Protein 6Y4Q (pdb70)

Radius of gyration: 18.36 Å; Cα contacts (8 Å, |Δi|>4): 302; chains: 4; bounding box: 47×35×46 Å

B-factor: mean 30.76, std 13.79, range [10.94, 155.24]

InterPro domains:
  IPR001841 Zinc finger, RING-type [PS50089] (438-479)
  IPR001876 Zinc finger, RanBP2-type [PF00641] (300-327)
  IPR001876 Zinc finger, RanBP2-type [PS01358] (303-322)
  IPR001876 Zinc finger, RanBP2-type [PS50199] (299-328)
  IPR003121 SWIB/MDM2 domain [PF02201] (34-95)
  IPR003121 SWIB/MDM2 domain [PS51925] (26-109)
  IPR013083 Zinc finger, RING/FYVE/PHD-type [G3DSA:3.30.40.10] (427-491)
  IPR016495 p53 negative regulator Mdm2/Mdm4 [PIRSF006748] (1-491)
  IPR028340 E3 ubiquitin-protein ligase Mdm2 [PIRSF500700] (4-491)
  IPR036443 Zinc finger, RanBP2-type superfamily [SSF90209] (290-334)
  IPR036885 SWIB/MDM2 domain superfamily [G3DSA:1.10.245.10] (1-114)
  IPR036885 SWIB/MDM2 domain superfamily [SSF47592] (18-120)
  IPR036885 SWIB/MDM2 domain superfamily [SSF47592] (189-283)
  IPR044080 MDM2, modified RING finger, HC subclass [cd16783] (435-491)

Solvent-accessible surface area: 10531 Å² total; per-residue (Å²): 89,103,6,80,78,90,25,16,107,48,130,6,149,5,55,103,67,0,30,114,6,0,102,76,32,42,1,160,94,98,45,1,31,0,82,62,0,0,111,48,0,1,56,9,0,58,85,99,161,22,42,29,90,96,103,47,22,44,0,115,1,83,157,20,80,0,10,104,12,15,66,46,92,49,12,22,1,106,65,7,34,127,0,0,11,18,0,4,54,5,6,68,117,108,5,32,80,47,0,4,126,39,124,2,119,10,85,106,90,3,34,112,0,0,94,76,31,40,0,142,95,84,45,0,39,0,92,58,0,0,111,48,0,1,63,4,0,67,83,96,180,27,47,30,88,91,107,38,33,40,0,113,0,67,164,18,71,0,12,107,12,2,66,37,94,46,8,21,1,109,82,10,52,100,0,0,9,4,1,4,77,18,8,126,128,74,3,31,93,27,14,58,100,0,19,83,118,76,2,29,88,32,12,58,91,1,27,86

CATH classification: 1.10.245.10

Nearest PDB structures (foldseek):
  6h22-assembly2_B  TM=9.830E-01  e=1.304E-17  Homo sapiens
  5j7f-assembly2_B  TM=9.912E-01  e=2.941E-17  Homo sapiens
  7bir-assembly1_A  TM=9.879E-01  e=2.096E-17  Homo sapiens
  4oq3-assembly1_A  TM=9.938E-01  e=3.604E-17  Homo sapiens
  4oq3-assembly4_D  TM=9.935E-01  e=8.699E-17  Homo sapiens

Secondary structure (DSSP, 8-state):
----HHHHT-EE-B-HHHHHHHHTTT---S-EEHHHHHHHHHHHHHHTT-B-SSSTTEEE-TTSHHHHHHT-SEEETT-HHHHHHHHHTTB-/--S-HHHHH-EE-B-HHHHHHHHHTT---S-EEHHHHHHHHHHHHHHHT-B-SSSTTEEE-TTSHHHHHH--SEEETT-HHHHHHHHHTTB-/--HHHHHHHHH-/--HHHHHHHHH-

Structure (mmCIF, N/CA/C/O backbone):
data_6Y4Q
#
_entry.id   6Y4Q
#
_cell.length_a   34.240
_cell.length_b   34.840
_cell.length_c   48.410
_cell.angle_alpha   93.380
_cell.angle_beta   107.380
_cell.angle_gamma   117.450
#
_symmetry.space_group_name_H-M   'P 1'
#
loop_
_entity.id
_entity.type
_entity.pdbx_description
1 polymer 'E3 ubiquitin-protein ligase Mdm2'
2 polymer ACE-LEU-THR-PHE-GLY-GLU-TYR-TRP-ALA-GLN-LEU-ALA-SER
3 non-polymer ~{N}-[(1-ethyl-1,2,3-triazol-4-yl)methyl]-~{N},5-dimethyl-4-[2-[2-methyl-5-[methyl-[(1-propyl-1,2,3-triazol-4-yl)methyl]carbamoyl]thiophen-3-yl]cyclopenten-1-yl]thiophene-2-carboxamide
4 water water
#
loop_
_atom_site.group_PDB
_atom_site.id
_atom_site.type_symbol
_atom_site.label_atom_id
_atom_site.label_alt_id
_atom_site.label_comp_id
_atom_site.label_asym_id
_atom_site.label_entity_id
_atom_site.label_seq_id
_atom_site.pdbx_PDB_ins_code
_atom_site.Cartn_x
_atom_site.Cartn_y
_atom_site.Cartn_z
_atom_site.occupancy
_atom_site.B_iso_or_equiv
_atom_site.auth_seq_id
_atom_site.auth_comp_id
_atom_site.auth_asym_id
_atom_site.auth_atom_id
_atom_site.pdbx_PDB_model_num
ATOM 1 N N . SER A 1 1 ? -16.870 -15.047 -18.106 1.00 36.13 17 SER A N 1
ATOM 2 C CA . SER A 1 1 ? -16.234 -16.247 -18.648 1.00 35.41 17 SER A CA 1
ATOM 3 C C . SER A 1 1 ? -16.211 -17.389 -17.636 1.00 42.76 17 SER A C 1
ATOM 4 O O . SER A 1 1 ? -16.296 -17.132 -16.431 1.00 44.95 17 SER A O 1
ATOM 7 N N . GLN A 1 2 ? -16.117 -18.643 -18.117 1.00 38.62 18 GLN A N 1
ATOM 8 C CA . GLN A 1 2 ? -16.091 -19.864 -17.303 1.00 38.00 18 GLN A CA 1
ATOM 9 C C . GLN A 1 2 ? -15.076 -20.881 -17.837 1.00 38.74 18 GLN A C 1
ATOM 10 O O . GLN A 1 2 ? -14.706 -20.871 -19.012 1.00 39.60 18 GLN A O 1
ATOM 16 N N . ILE A 1 3 ? -14.590 -21.718 -16.930 1.00 30.83 19 ILE A N 1
ATOM 17 C CA . ILE A 1 3 ? -13.542 -22.689 -17.149 1.00 28.78 19 ILE A CA 1
ATOM 18 C C . ILE A 1 3 ? -14.116 -24.085 -17.154 1.00 32.98 19 ILE A C 1
ATOM 19 O O . ILE A 1 3 ? -14.841 -24.416 -16.219 1.00 33.53 19 ILE A O 1
ATOM 24 N N . PRO A 1 4 ? -13.783 -24.946 -18.141 1.00 30.11 20 PRO A N 1
ATOM 25 C CA . PRO A 1 4 ? -14.264 -26.337 -18.065 1.00 31.26 20 PRO A CA 1
ATOM 26 C C . PRO A 1 4 ? -13.675 -27.036 -16.847 1.00 36.61 20 PRO A C 1
ATOM 27 O O . PRO A 1 4 ? -12.604 -26.650 -16.375 1.00 36.25 20 PRO A O 1
ATOM 31 N N . ALA A 1 5 ? -14.374 -28.035 -16.325 1.00 35.93 21 ALA A N 1
ATOM 32 C CA . ALA A 1 5 ? -13.938 -28.746 -15.117 1.00 37.12 21 ALA A CA 1
ATOM 33 C C . ALA A 1 5 ? -12.496 -29.300 -15.169 1.00 41.74 21 ALA A C 1
ATOM 34 O O . ALA A 1 5 ? -11.750 -29.125 -14.208 1.00 42.73 21 ALA A O 1
ATOM 36 N N . SER A 1 6 ? -12.102 -29.907 -16.296 1.00 36.96 22 SER A N 1
ATOM 37 C CA . SER A 1 6 ? -10.800 -30.559 -16.514 1.00 36.12 22 SER A CA 1
ATOM 38 C C . SER A 1 6 ? -9.601 -29.646 -16.354 1.00 35.44 22 SER A C 1
ATOM 39 O O . SER A 1 6 ? -8.547 -30.088 -15.900 1.00 36.00 22 SER A O 1
ATOM 42 N N . GLU A 1 7 ? -9.773 -28.362 -16.690 1.00 28.76 23 GLU A N 1
ATOM 43 C CA . GLU A 1 7 ? -8.708 -27.365 -16.577 1.00 26.93 23 GLU A CA 1
ATOM 44 C C . GLU A 1 7 ? -8.387 -27.005 -15.110 1.00 28.52 23 GLU A C 1
ATOM 45 O O . GLU A 1 7 ? -7.285 -26.551 -14.803 1.00 26.12 23 GLU A O 1
ATOM 51 N N . GLN A 1 8 ? -9.342 -27.209 -14.206 1.00 26.44 24 GLN A N 1
ATOM 52 C CA . GLN A 1 8 ? -9.177 -26.900 -12.788 1.00 26.46 24 GLN A CA 1
ATOM 53 C C . GLN A 1 8 ? -8.173 -27.859 -12.160 1.00 29.28 24 GLN A C 1
ATOM 54 O O . GLN A 1 8 ? -7.500 -27.511 -11.186 1.00 27.77 24 GLN A O 1
ATOM 60 N N . GLU A 1 9 ? -8.081 -29.083 -12.733 1.00 26.98 25 GLU A N 1
ATOM 61 C CA . GLU A 1 9 ? -7.205 -30.167 -12.271 1.00 26.72 25 GLU A CA 1
ATOM 62 C C . GLU A 1 9 ? -5.781 -30.085 -12.847 1.00 29.21 25 GLU A C 1
ATOM 63 O O . GLU A 1 9 ? -4.937 -30.903 -12.480 1.00 29.02 25 GLU A O 1
ATOM 69 N N . THR A 1 10 ? -5.518 -29.146 -13.762 1.00 24.09 26 THR A N 1
ATOM 70 C CA . THR A 1 10 ? -4.192 -28.988 -14.373 1.00 24.20 26 THR A CA 1
ATOM 71 C C . THR A 1 10 ? -3.111 -28.727 -13.311 1.00 25.71 26 THR A C 1
ATOM 72 O O . THR A 1 10 ? -3.263 -27.824 -12.491 1.00 23.19 26 THR A O 1
ATOM 76 N N . LEU A 1 11 ? -2.026 -29.518 -13.348 1.00 23.57 27 LEU A N 1
ATOM 77 C CA . LEU A 1 11 ? -0.857 -29.391 -12.477 1.00 23.85 27 LEU A CA 1
ATOM 78 C C . LEU A 1 11 ? 0.071 -28.310 -12.984 1.00 26.91 27 LEU A C 1
ATOM 79 O O . LEU A 1 11 ? 0.467 -28.315 -14.153 1.00 26.05 27 LEU A O 1
ATOM 84 N N . VAL A 1 12 ? 0.367 -27.331 -12.121 1.00 20.09 28 VAL A N 1
ATOM 85 C CA . VAL A 1 12 ? 1.178 -26.178 -12.457 1.00 19.53 28 VAL A CA 1
ATOM 86 C C . VAL A 1 12 ? 2.276 -25.978 -11.433 1.00 23.16 28 VAL A C 1
ATOM 87 O O . VAL A 1 12 ? 2.163 -26.425 -10.288 1.00 24.67 28 VAL A O 1
ATOM 91 N N A ARG A 1 13 ? 3.309 -25.259 -11.832 0.44 19.35 29 ARG A N 1
ATOM 92 N N B ARG A 1 13 ? 3.317 -25.267 -11.836 0.56 19.73 29 ARG A N 1
ATOM 93 C CA A ARG A 1 13 ? 4.463 -24.958 -10.994 0.44 18.85 29 ARG A CA 1
ATOM 94 C CA B ARG A 1 13 ? 4.477 -24.941 -11.011 0.56 19.34 29 ARG A CA 1
ATOM 95 C C A ARG A 1 13 ? 4.590 -23.448 -10.944 0.44 22.32 29 ARG A C 1
ATOM 96 C C B ARG A 1 13 ? 4.575 -23.437 -10.952 0.56 22.25 29 ARG A C 1
ATOM 97 O O A ARG A 1 13 ? 5.130 -22.841 -11.869 0.44 22.38 29 ARG A O 1
ATOM 98 O O B ARG A 1 13 ? 5.122 -22.818 -11.864 0.56 22.34 29 ARG A O 1
ATOM 113 N N . PRO A 1 14 ? 4.056 -22.814 -9.886 1.00 19.94 30 PRO A N 1
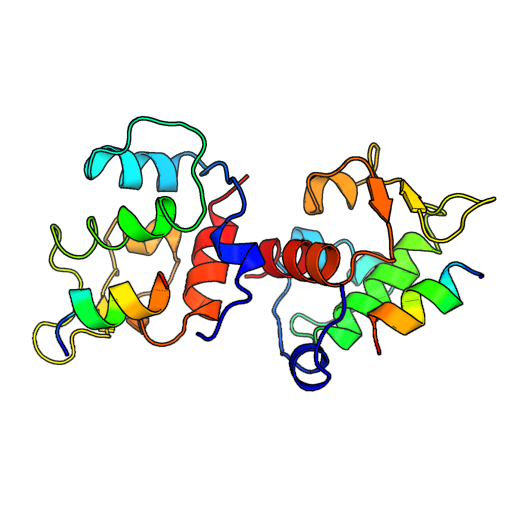ATOM 114 C CA . PRO A 1 14 ? 4.143 -21.341 -9.781 1.00 19.22 30 PRO A CA 1
ATOM 115 C C . PRO A 1 14 ? 5.572 -20.826 -9.770 1.00 23.44 30 PRO A C 1
ATOM 116 O O . PRO A 1 14 ? 6.461 -21.474 -9.211 1.00 24.69 30 PRO A O 1
ATOM 120 N N . LYS A 1 15 ? 5.805 -19.668 -10.396 1.00 18.42 31 LYS A N 1
ATOM 121 C CA . LYS A 1 15 ? 7.131 -19.096 -10.359 1.00 18.58 31 LYS A CA 1
ATOM 122 C C . LYS A 1 15 ? 7.464 -18.692 -8.889 1.00 25.76 31 LYS A C 1
ATOM 123 O O . LYS A 1 15 ? 6.518 -18.567 -8.094 1.00 23.01 31 LYS A O 1
ATOM 129 N N . PRO A 1 16 ? 8.763 -18.453 -8.536 1.00 24.33 32 PRO A N 1
ATOM 130 C CA . PRO A 1 16 ? 9.106 -18.077 -7.141 1.00 24.64 32 PRO A CA 1
ATOM 131 C C . PRO A 1 16 ? 8.257 -16.977 -6.515 1.00 25.58 32 PRO A C 1
ATOM 132 O O . PRO A 1 16 ? 7.814 -17.135 -5.373 1.00 26.16 32 PRO A O 1
ATOM 136 N N . LEU A 1 17 ? 7.982 -15.891 -7.266 1.00 19.94 33 LEU A N 1
ATOM 137 C CA . LEU A 1 17 ? 7.194 -14.791 -6.750 1.00 22.45 33 LEU A CA 1
ATOM 138 C C . LEU A 1 17 ? 5.749 -15.172 -6.419 1.00 23.31 33 LEU A C 1
ATOM 139 O O . LEU A 1 17 ? 5.227 -14.710 -5.409 1.00 24.51 33 LEU A O 1
ATOM 144 N N . LEU A 1 18 ? 5.117 -16.046 -7.230 1.00 18.84 34 LEU A N 1
ATOM 145 C CA . LEU A 1 18 ? 3.757 -16.470 -6.956 1.00 19.00 34 LEU A CA 1
ATOM 146 C C . LEU A 1 18 ? 3.796 -17.460 -5.820 1.00 22.06 34 LEU A C 1
ATOM 147 O O . LEU A 1 18 ? 2.943 -17.393 -4.943 1.00 19.02 34 LEU A O 1
ATOM 152 N N . LEU A 1 19 ? 4.823 -18.290 -5.784 1.00 20.04 35 LEU A N 1
ATOM 153 C CA . LEU A 1 19 ? 5.052 -19.270 -4.714 1.00 21.98 35 LEU A CA 1
ATOM 154 C C . LEU A 1 19 ? 5.202 -18.539 -3.351 1.00 22.60 35 LEU A C 1
ATOM 155 O O . LEU A 1 19 ? 4.621 -18.990 -2.353 1.00 23.28 35 LEU A O 1
ATOM 160 N N . LYS A 1 20 ? 5.876 -17.375 -3.354 1.00 18.79 36 LYS A N 1
ATOM 161 C CA . LYS A 1 20 ? 6.053 -16.559 -2.145 1.00 20.25 36 LYS A CA 1
ATOM 162 C C . LYS A 1 20 ? 4.675 -16.144 -1.592 1.00 22.99 36 LYS A C 1
ATOM 163 O O . LYS A 1 20 ? 4.450 -16.284 -0.372 1.00 21.75 36 LYS A O 1
ATOM 169 N N A LEU A 1 21 ? 3.775 -15.649 -2.481 0.00 19.22 37 LEU A N 1
ATOM 170 N N B LEU A 1 21 ? 3.791 -15.633 -2.475 0.52 17.94 37 LEU A N 1
ATOM 171 N N C LEU A 1 21 ? 3.768 -15.640 -2.466 0.48 20.51 37 LEU A N 1
ATOM 172 C CA A LEU A 1 21 ? 2.404 -15.210 -2.189 0.00 18.86 37 LEU A CA 1
ATOM 173 C CA B LEU A 1 21 ? 2.442 -15.223 -2.135 0.52 17.15 37 LEU A CA 1
ATOM 174 C CA C LEU A 1 21 ? 2.426 -15.228 -2.065 0.48 20.94 37 LEU A CA 1
ATOM 175 C C A LEU A 1 21 ? 1.584 -16.364 -1.606 0.00 22.31 37 LEU A C 1
ATOM 176 C C B LEU A 1 21 ? 1.720 -16.416 -1.516 0.52 19.40 37 LEU A C 1
ATOM 177 C C C LEU A 1 21 ? 1.612 -16.394 -1.543 0.48 22.66 37 LEU A C 1
ATOM 178 O O A LEU A 1 21 ? 0.860 -16.159 -0.630 0.00 21.83 37 LEU A O 1
ATOM 179 O O B LEU A 1 21 ? 1.244 -16.307 -0.392 0.52 19.73 37 LEU A O 1
ATOM 180 O O C LEU A 1 21 ? 0.934 -16.238 -0.522 0.48 24.03 37 LEU A O 1
ATOM 193 N N . LEU A 1 22 ? 1.694 -17.566 -2.213 1.00 18.61 38 LEU A N 1
ATOM 194 C CA . LEU A 1 22 ? 0.994 -18.766 -1.758 1.00 18.71 38 LEU A CA 1
ATOM 195 C C . LEU A 1 22 ? 1.518 -19.231 -0.398 1.00 21.12 38 LEU A C 1
ATOM 196 O O . LEU A 1 22 ? 0.703 -19.603 0.457 1.00 16.53 38 LEU A O 1
ATOM 201 N N . LYS A 1 23 ? 2.848 -19.118 -0.189 1.00 16.14 39 LYS A N 1
ATOM 202 C CA . LYS A 1 23 ? 3.518 -19.577 1.034 1.00 17.31 39 LYS A CA 1
ATOM 203 C C . LYS A 1 23 ? 3.079 -18.749 2.224 1.00 24.44 39 LYS A C 1
ATOM 204 O O . LYS A 1 23 ? 2.898 -19.295 3.321 1.00 24.65 39 LYS A O 1
ATOM 210 N N . SER A 1 24 ? 2.834 -17.454 1.983 1.00 22.02 40 SER A N 1
ATOM 211 C CA . SER A 1 24 ? 2.375 -16.514 2.994 1.00 22.65 40 SER A CA 1
ATOM 212 C C . SER A 1 24 ? 1.005 -16.925 3.597 1.00 25.23 40 SER A C 1
ATOM 213 O O . SER A 1 24 ? 0.691 -16.549 4.713 1.00 25.90 40 SER A O 1
ATOM 216 N N . VAL A 1 25 ? 0.214 -17.702 2.868 1.00 20.45 41 VAL A N 1
ATOM 217 C CA . VAL A 1 25 ? -1.070 -18.179 3.330 1.00 18.69 41 VAL A CA 1
ATOM 218 C C . VAL A 1 25 ? -1.068 -19.678 3.501 1.00 22.57 41 VAL A C 1
ATOM 219 O O . VAL A 1 25 ? -2.108 -20.322 3.440 1.00 20.24 41 VAL A O 1
ATOM 223 N N . GLY A 1 26 ? 0.107 -20.232 3.764 1.00 23.78 42 GLY A N 1
ATOM 224 C CA . GLY A 1 26 ? 0.203 -21.620 4.178 1.00 23.87 42 GLY A CA 1
ATOM 225 C C . GLY A 1 26 ? 0.699 -22.674 3.229 1.00 29.60 42 GLY A C 1
ATOM 226 O O . GLY A 1 26 ? 1.118 -23.739 3.697 1.00 28.75 42 GLY A O 1
ATOM 227 N N . ALA A 1 27 ? 0.664 -22.398 1.908 1.00 25.66 43 ALA A N 1
ATOM 228 C CA . ALA A 1 27 ? 1.108 -23.386 0.918 1.00 26.37 43 ALA A CA 1
ATOM 229 C C . ALA A 1 27 ? 2.606 -23.732 1.132 1.00 29.72 43 ALA A C 1
ATOM 230 O O . ALA A 1 27 ? 3.408 -22.838 1.367 1.00 32.09 43 ALA A O 1
ATOM 232 N N . GLN A 1 28 ? 2.959 -25.021 1.174 1.00 23.74 44 GLN A N 1
ATOM 233 C CA . GLN A 1 28 ? 4.364 -25.379 1.441 1.00 25.67 44 GLN A CA 1
ATOM 234 C C . GLN A 1 28 ? 5.050 -26.140 0.282 1.00 33.03 44 GLN A C 1
ATOM 235 O O . GLN A 1 28 ? 6.239 -26.432 0.364 1.00 36.17 44 GLN A O 1
ATOM 241 N N . LYS A 1 29 ? 4.314 -26.459 -0.788 1.00 27.48 45 LYS A N 1
ATOM 242 C CA . LYS A 1 29 ? 4.915 -27.238 -1.873 1.00 26.62 45 LYS A CA 1
ATOM 243 C C . LYS A 1 29 ? 5.262 -26.386 -3.109 1.00 30.91 45 LYS A C 1
ATOM 244 O O . LYS A 1 29 ? 5.172 -25.154 -3.057 1.00 31.00 45 LYS A O 1
ATOM 250 N N . ASP A 1 30 ? 5.727 -27.039 -4.187 1.00 31.28 46 ASP A N 1
ATOM 251 C CA . ASP A 1 30 ? 6.155 -26.358 -5.418 1.00 31.41 46 ASP A CA 1
ATOM 252 C C . ASP A 1 30 ? 5.241 -26.639 -6.600 1.00 31.10 46 ASP A C 1
ATOM 253 O O . ASP A 1 30 ? 5.276 -25.889 -7.560 1.00 30.66 46 ASP A O 1
ATOM 258 N N . THR A 1 31 ? 4.435 -27.695 -6.538 1.00 25.09 47 THR A N 1
ATOM 259 C CA . THR A 1 31 ? 3.532 -28.073 -7.623 1.00 25.34 47 THR A CA 1
ATOM 260 C C . THR A 1 31 ? 2.118 -28.200 -7.085 1.00 24.89 47 THR A C 1
ATOM 261 O O . THR A 1 31 ? 1.917 -28.751 -5.999 1.00 24.48 47 THR A O 1
ATOM 265 N N . TYR A 1 32 ? 1.145 -27.635 -7.827 1.00 19.56 48 TYR A N 1
ATOM 266 C CA . TYR A 1 32 ? -0.231 -27.526 -7.384 1.00 19.01 48 TYR A CA 1
ATOM 267 C C . TYR A 1 32 ? -1.182 -27.765 -8.520 1.00 25.27 48 TYR A C 1
ATOM 268 O O . TYR A 1 32 ? -0.827 -27.519 -9.671 1.00 26.71 48 TYR A O 1
ATOM 277 N N . THR A 1 33 ? -2.436 -28.072 -8.204 1.00 18.31 49 THR A N 1
ATOM 278 C CA . THR A 1 33 ? -3.470 -28.089 -9.211 1.00 17.67 49 THR A CA 1
ATOM 279 C C . THR A 1 33 ? -3.893 -26.645 -9.312 1.00 19.78 49 THR A C 1
ATOM 280 O O . THR A 1 33 ? -3.667 -25.872 -8.359 1.00 18.17 49 THR A O 1
ATOM 284 N N . MET A 1 34 ? -4.504 -26.262 -10.422 1.00 20.54 50 MET A N 1
ATOM 285 C CA . MET A 1 34 ? -4.958 -24.880 -10.567 1.00 18.25 50 MET A CA 1
ATOM 286 C C . MET A 1 34 ? -5.982 -24.548 -9.451 1.00 20.05 50 MET A C 1
ATOM 287 O O . MET A 1 34 ? -5.913 -23.476 -8.844 1.00 18.37 50 MET A O 1
ATOM 292 N N . LYS A 1 35 ? -6.820 -25.530 -9.098 1.00 20.23 51 LYS A N 1
ATOM 293 C CA . LYS A 1 35 ? -7.780 -25.483 -7.983 1.00 21.24 51 LYS A CA 1
ATOM 294 C C . LYS A 1 35 ? -7.063 -25.059 -6.695 1.00 20.90 51 LYS A C 1
ATOM 295 O O . LYS A 1 35 ? -7.549 -24.171 -6.016 1.00 21.59 51 LYS A O 1
ATOM 301 N N . GLU A 1 36 ? -5.938 -25.692 -6.364 1.00 16.84 52 GLU A N 1
ATOM 302 C CA . GLU A 1 36 ? -5.130 -25.391 -5.172 1.00 15.43 52 GLU A CA 1
ATOM 303 C C . GLU A 1 36 ? -4.530 -24.024 -5.225 1.00 17.50 52 GLU A C 1
ATOM 304 O O . GLU A 1 36 ? -4.615 -23.279 -4.243 1.00 16.59 52 GLU A O 1
ATOM 310 N N . VAL A 1 37 ? -4.009 -23.629 -6.375 1.00 14.16 53 VAL A N 1
ATOM 311 C CA . VAL A 1 37 ? -3.477 -22.270 -6.492 1.00 14.60 53 VAL A CA 1
ATOM 312 C C . VAL A 1 37 ? -4.583 -21.248 -6.174 1.00 14.71 53 VAL A C 1
ATOM 313 O O . VAL A 1 37 ? -4.343 -20.283 -5.445 1.00 15.47 53 VAL A O 1
ATOM 317 N N . LEU A 1 38 ? -5.769 -21.460 -6.780 1.00 12.41 54 LEU A N 1
ATOM 318 C CA . LEU A 1 38 ? -6.927 -20.594 -6.606 1.00 13.76 54 LEU A CA 1
ATOM 319 C C . LEU A 1 38 ? -7.344 -20.569 -5.168 1.00 15.05 54 LEU A C 1
ATOM 320 O O . LEU A 1 38 ? -7.591 -19.468 -4.653 1.00 14.50 54 LEU A O 1
ATOM 325 N N . PHE A 1 39 ? -7.286 -21.733 -4.457 1.00 13.37 55 PHE A N 1
ATOM 326 C CA . PHE A 1 39 ? -7.631 -21.705 -3.021 1.00 14.34 55 PHE A CA 1
ATOM 327 C C . PHE A 1 39 ? -6.718 -20.732 -2.243 1.00 13.92 55 PHE A C 1
ATOM 328 O O . PHE A 1 39 ? -7.201 -19.826 -1.554 1.00 14.62 55 PHE A O 1
ATOM 336 N N . TYR A 1 40 ? -5.381 -20.820 -2.385 1.00 11.33 56 TYR A N 1
ATOM 337 C CA . TYR A 1 40 ? -4.456 -19.991 -1.665 1.00 12.71 56 TYR A CA 1
ATOM 338 C C . TYR A 1 40 ? -4.543 -18.565 -2.067 1.00 14.64 56 TYR A C 1
ATOM 339 O O . TYR A 1 40 ? -4.505 -17.723 -1.197 1.00 16.47 56 TYR A O 1
ATOM 348 N N . LEU A 1 41 ? -4.759 -18.313 -3.362 1.00 10.94 57 LEU A N 1
ATOM 349 C CA . LEU A 1 41 ? -4.949 -16.944 -3.856 1.00 10.98 57 LEU A CA 1
ATOM 350 C C . LEU A 1 41 ? -6.184 -16.350 -3.166 1.00 16.09 57 LEU A C 1
ATOM 351 O O . LEU A 1 41 ? -6.111 -15.232 -2.761 1.00 16.18 57 LEU A O 1
ATOM 356 N N . GLY A 1 42 ? -7.294 -17.096 -3.072 1.00 13.34 58 GLY A N 1
ATOM 357 C CA . GLY A 1 42 ? -8.499 -16.636 -2.371 1.00 14.32 58 GLY A CA 1
ATOM 358 C C . GLY A 1 42 ? -8.178 -16.253 -0.944 1.00 16.42 58 GLY A C 1
ATOM 359 O O . GLY A 1 42 ? -8.589 -15.191 -0.461 1.00 16.98 58 GLY A O 1
ATOM 360 N N . GLN A 1 43 ? -7.424 -17.142 -0.240 1.00 14.35 59 GLN A N 1
ATOM 361 C CA . GLN A 1 43 ? -7.042 -16.907 1.152 1.00 13.88 59 GLN A CA 1
ATOM 362 C C . GLN A 1 43 ? -6.195 -15.656 1.294 1.00 19.25 59 GLN A C 1
ATOM 363 O O . GLN A 1 43 ? -6.375 -14.860 2.232 1.00 16.16 59 GLN A O 1
ATOM 369 N N . TYR A 1 44 ? -5.281 -15.481 0.340 1.00 16.37 60 TYR A N 1
ATOM 370 C CA . TYR A 1 44 ? -4.434 -14.326 0.344 1.00 15.08 60 TYR A CA 1
ATOM 371 C C . TYR A 1 44 ? -5.284 -13.013 0.158 1.00 18.81 60 TYR A C 1
ATOM 372 O O . TYR A 1 44 ? -5.105 -12.028 0.870 1.00 18.36 60 TYR A O 1
ATOM 381 N N . ILE A 1 45 ? -6.204 -13.022 -0.787 1.00 16.03 61 ILE A N 1
ATOM 382 C CA . ILE A 1 45 ? -7.048 -11.841 -1.015 1.00 16.35 61 ILE A CA 1
ATOM 383 C C . ILE A 1 45 ? -7.895 -11.524 0.219 1.00 20.28 61 ILE A C 1
ATOM 384 O O . ILE A 1 45 ? -7.990 -10.354 0.618 1.00 20.57 61 ILE A O 1
ATOM 389 N N . MET A 1 46 ? -8.401 -12.571 0.879 1.00 19.21 62 MET A N 1
ATOM 390 C CA . MET A 1 46 ? -9.197 -12.421 2.107 1.00 21.49 62 MET A CA 1
ATOM 391 C C . MET A 1 46 ? -8.403 -11.896 3.263 1.00 24.57 62 MET A C 1
ATOM 392 O O . MET A 1 46 ? -8.872 -10.962 3.887 1.00 24.05 62 MET A O 1
ATOM 397 N N A THR A 1 47 ? -7.203 -12.443 3.552 0.30 21.40 63 THR A N 1
ATOM 398 N N B THR A 1 47 ? -7.218 -12.469 3.541 0.70 21.18 63 THR A N 1
ATOM 399 C CA A THR A 1 47 ? -6.373 -11.968 4.672 0.30 21.85 63 THR A CA 1
ATOM 400 C CA B THR A 1 47 ? -6.326 -12.055 4.622 0.70 22.16 63 THR A CA 1
ATOM 401 C C A THR A 1 47 ? -5.856 -10.555 4.487 0.30 26.20 63 THR A C 1
ATOM 402 C C B THR A 1 47 ? -5.860 -10.609 4.474 0.70 26.42 63 THR A C 1
ATOM 403 O O A THR A 1 47 ? -5.831 -9.799 5.460 0.30 27.04 63 THR A O 1
ATOM 404 O O B THR A 1 47 ? -5.920 -9.872 5.460 0.70 28.51 63 THR A O 1
ATOM 411 N N . LYS A 1 48 ? -5.453 -10.192 3.2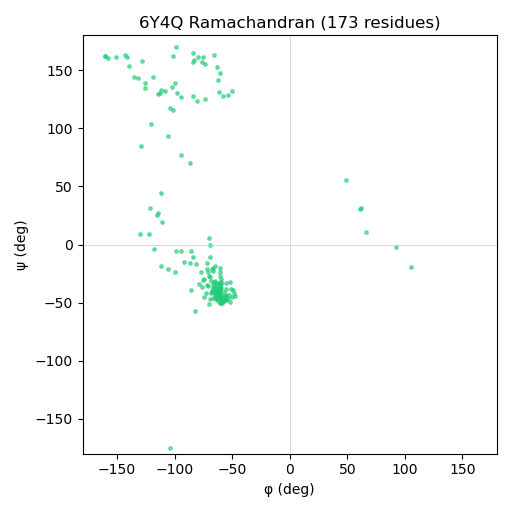53 1.00 22.58 64 LYS A N 1
ATOM 412 C CA . LYS A 1 48 ? -4.977 -8.841 2.954 1.00 23.51 64 LYS A CA 1
ATOM 413 C C . LYS A 1 48 ? -6.117 -7.826 2.788 1.00 28.55 64 LYS A C 1
ATOM 414 O O . LYS A 1 48 ? -5.835 -6.624 2.625 1.00 29.05 64 LYS A O 1
ATOM 420 N N A ARG A 1 49 ? -7.394 -8.289 2.809 0.57 23.71 65 ARG A N 1
ATOM 421 N N B ARG A 1 49 ? -7.382 -8.327 2.774 0.43 23.51 65 ARG A N 1
ATOM 422 C CA A ARG A 1 49 ? -8.596 -7.457 2.638 0.57 24.73 65 ARG A CA 1
ATOM 423 C CA B ARG A 1 49 ? -8.625 -7.571 2.613 0.43 23.94 65 ARG A CA 1
ATOM 424 C C A ARG A 1 49 ? -8.494 -6.673 1.323 0.57 27.46 65 ARG A C 1
ATOM 425 C C B ARG A 1 49 ? -8.563 -6.726 1.337 0.43 27.02 65 ARG A C 1
ATOM 426 O O A ARG A 1 49 ? -8.640 -5.444 1.312 0.57 27.32 65 ARG A O 1
ATOM 427 O O B ARG A 1 49 ? -8.813 -5.515 1.361 0.43 27.09 65 ARG A O 1
ATOM 442 N N . LEU A 1 50 ? -8.178 -7.375 0.223 1.00 20.82 66 LEU A N 1
ATOM 443 C CA . LEU A 1 50 ? -8.012 -6.705 -1.062 1.00 19.22 66 LEU A CA 1
ATOM 444 C C . LEU A 1 50 ? -9.318 -6.534 -1.821 1.00 21.77 66 LEU A C 1
ATOM 445 O O . LEU A 1 50 ? -9.364 -5.764 -2.756 1.00 25.20 66 LEU A O 1
ATOM 450 N N . TYR A 1 51 ? -10.368 -7.219 -1.446 1.00 21.68 67 TYR A N 1
ATOM 451 C CA . TYR A 1 51 ? -11.623 -7.081 -2.180 1.00 21.27 67 TYR A CA 1
ATOM 452 C C . TYR A 1 51 ? -12.408 -5.856 -1.673 1.00 27.70 67 TYR A C 1
ATOM 453 O O . TYR A 1 51 ? -12.207 -5.433 -0.523 1.00 28.68 67 TYR A O 1
ATOM 462 N N . ASP A 1 52 ? -13.305 -5.328 -2.527 1.00 25.99 68 ASP A N 1
ATOM 463 C CA A ASP A 1 52 ? -14.149 -4.169 -2.225 0.99 24.68 68 ASP A CA 1
ATOM 464 C CA B ASP A 1 52 ? -14.164 -4.176 -2.224 0.01 26.32 68 ASP A CA 1
ATOM 465 C C . ASP A 1 52 ? -15.193 -4.583 -1.167 1.00 31.46 68 ASP A C 1
ATOM 466 O O . ASP A 1 52 ? -15.799 -5.641 -1.288 1.00 31.63 68 ASP A O 1
ATOM 475 N N . ALA A 1 53 ? -15.406 -3.748 -0.104 1.00 29.35 69 ALA A N 1
ATOM 476 C CA . ALA A 1 53 ? -16.387 -4.159 0.921 1.00 30.00 69 ALA A CA 1
ATOM 477 C C . ALA A 1 53 ? -17.838 -4.178 0.444 1.00 32.42 69 ALA A C 1
ATOM 478 O O . ALA A 1 53 ? -18.604 -5.016 0.920 1.00 32.14 69 ALA A O 1
ATOM 480 N N . ALA A 1 54 ? -18.203 -3.297 -0.505 1.00 32.65 70 ALA A N 1
ATOM 481 C CA . ALA A 1 54 ? -19.567 -3.192 -1.050 1.00 34.61 70 ALA A CA 1
ATOM 482 C C . ALA A 1 54 ? -19.855 -4.225 -2.166 1.00 39.35 70 ALA A C 1
ATOM 483 O O . ALA A 1 54 ? -20.813 -4.995 -2.044 1.00 40.63 70 ALA A O 1
ATOM 485 N N . GLN A 1 55 ? -19.047 -4.240 -3.249 1.00 34.27 71 GLN A N 1
ATOM 486 C CA . GLN A 1 55 ? -19.207 -5.237 -4.328 1.00 32.55 71 GLN A CA 1
ATOM 487 C C . GLN A 1 55 ? -18.062 -6.216 -4.143 1.00 28.07 71 GLN A C 1
ATOM 488 O O . GLN A 1 55 ? -16.950 -5.955 -4.569 1.00 26.86 71 GLN A O 1
ATOM 494 N N . GLN A 1 56 ? -18.316 -7.292 -3.423 1.00 22.13 72 GLN A N 1
ATOM 495 C CA . GLN A 1 56 ? -17.254 -8.185 -3.004 1.00 19.06 72 GLN A CA 1
ATOM 496 C C . GLN A 1 56 ? -16.622 -9.004 -4.145 1.00 24.11 72 GLN A C 1
ATOM 497 O O . GLN A 1 56 ? -15.742 -9.823 -3.859 1.00 21.95 72 GLN A O 1
ATOM 503 N N . HIS A 1 57 ? -17.003 -8.743 -5.404 1.00 20.45 73 HIS A N 1
ATOM 504 C CA . HIS A 1 57 ? -16.374 -9.440 -6.531 1.00 20.57 73 HIS A CA 1
ATOM 505 C C . HIS A 1 57 ? -15.223 -8.598 -7.093 1.00 25.27 73 HIS A C 1
ATOM 506 O O . HIS A 1 57 ? -14.494 -9.047 -7.963 1.00 26.18 73 HIS A O 1
ATOM 513 N N . ILE A 1 58 ? -15.044 -7.377 -6.602 1.00 20.35 74 ILE A N 1
ATOM 514 C CA . ILE A 1 58 ? -13.949 -6.575 -7.138 1.00 19.09 74 ILE A CA 1
ATOM 515 C C . ILE A 1 58 ? -12.734 -6.660 -6.233 1.00 23.65 74 ILE A C 1
ATOM 516 O O . ILE A 1 58 ? -12.843 -6.412 -5.039 1.00 23.12 74 ILE A O 1
ATOM 521 N N . VAL A 1 59 ? -11.554 -6.937 -6.795 1.00 21.14 75 VAL A N 1
ATOM 522 C CA . VAL A 1 59 ? -10.320 -7.066 -6.022 1.00 21.25 75 VAL A CA 1
ATOM 523 C C . VAL A 1 59 ? -9.390 -5.917 -6.381 1.00 29.62 75 VAL A C 1
ATOM 524 O O . VAL A 1 59 ? -9.177 -5.663 -7.566 1.00 30.60 75 VAL A O 1
ATOM 528 N N . TYR A 1 60 ? -8.847 -5.221 -5.364 1.00 29.85 76 TYR A N 1
ATOM 529 C CA . TYR A 1 60 ? -7.902 -4.102 -5.481 1.00 31.70 76 TYR A CA 1
ATOM 530 C C . TYR A 1 60 ? -6.509 -4.600 -5.196 1.00 36.88 76 TYR A C 1
ATOM 531 O O . TYR A 1 60 ? -6.222 -4.976 -4.063 1.00 36.83 76 TYR A O 1
ATOM 540 N N . CYS A 1 61 ? -5.624 -4.555 -6.180 1.00 34.92 77 CYS A N 1
ATOM 541 C CA . CYS A 1 61 ? -4.269 -5.029 -5.950 1.00 35.13 77 CYS A CA 1
ATOM 542 C C . CYS A 1 61 ? -3.174 -4.046 -6.393 1.00 42.36 77 CYS A C 1
ATOM 543 O O . CYS A 1 61 ? -2.003 -4.404 -6.322 1.00 41.85 77 CYS A O 1
ATOM 546 N N . SER A 1 62 ? -3.541 -2.797 -6.758 1.00 41.45 78 SER A N 1
ATOM 547 C CA . SER A 1 62 ? -2.617 -1.763 -7.260 1.00 42.42 78 SER A CA 1
ATOM 548 C C . SER A 1 62 ? -1.390 -1.518 -6.394 1.00 47.49 78 SER A C 1
ATOM 549 O O . SER A 1 62 ? -0.290 -1.310 -6.925 1.00 48.02 78 SER A O 1
ATOM 552 N N . ASN A 1 63 ? -1.571 -1.555 -5.075 1.00 43.55 79 ASN A N 1
ATOM 553 C CA . ASN A 1 63 ? -0.493 -1.329 -4.129 1.00 43.92 79 ASN A CA 1
ATOM 554 C C . ASN A 1 63 ? -0.152 -2.611 -3.357 1.00 46.14 79 ASN A C 1
ATOM 555 O O . ASN A 1 63 ? 0.055 -2.561 -2.142 1.00 47.96 79 ASN A O 1
ATOM 560 N N . ASP A 1 64 ? -0.069 -3.759 -4.067 1.00 38.42 80 ASP A N 1
ATOM 561 C CA . ASP A 1 64 ? 0.241 -5.052 -3.456 1.00 35.74 80 ASP A CA 1
ATOM 562 C C . ASP A 1 64 ? 1.081 -5.935 -4.399 1.00 34.92 80 ASP A C 1
ATOM 563 O O . ASP A 1 64 ? 1.126 -5.658 -5.598 1.00 34.79 80 ASP A O 1
ATOM 568 N N A LEU A 1 65 ? 1.765 -6.973 -3.875 0.56 30.15 81 LEU A N 1
ATOM 569 N N B LEU A 1 65 ? 1.713 -6.992 -3.829 0.44 29.85 81 LEU A N 1
ATOM 570 C CA A LEU A 1 65 ? 2.563 -7.846 -4.743 0.56 29.40 81 LEU A CA 1
ATOM 571 C CA B LEU A 1 65 ? 2.514 -8.041 -4.470 0.44 28.95 81 LEU A CA 1
ATOM 572 C C A LEU A 1 65 ? 1.685 -8.609 -5.745 0.56 31.22 81 LEU A C 1
ATOM 573 C C B LEU A 1 65 ? 1.713 -8.682 -5.616 0.44 31.45 81 LEU A C 1
ATOM 574 O O A LEU A 1 65 ? 2.142 -8.882 -6.853 0.56 30.51 81 LEU A O 1
ATOM 575 O O B LEU A 1 65 ? 2.269 -8.984 -6.671 0.44 31.08 81 LEU A O 1
ATOM 584 N N . LEU A 1 66 ? 0.401 -8.859 -5.389 1.00 26.50 82 LEU A N 1
ATOM 585 C CA . LEU A 1 66 ? -0.572 -9.477 -6.290 1.00 25.90 82 LEU A CA 1
ATOM 586 C C . LEU A 1 66 ? -0.719 -8.653 -7.557 1.00 33.49 82 LEU A C 1
ATOM 587 O O . LEU A 1 66 ? -0.682 -9.219 -8.644 1.00 33.61 82 LEU A O 1
ATOM 592 N N . GLY A 1 67 ? -0.782 -7.334 -7.408 1.00 29.88 83 GLY A N 1
ATOM 593 C CA . GLY A 1 67 ? -0.872 -6.408 -8.533 1.00 31.16 83 GLY A CA 1
ATOM 594 C C . GLY A 1 67 ? 0.340 -6.433 -9.447 1.00 38.21 83 GLY A C 1
ATOM 595 O O . GLY A 1 67 ? 0.187 -6.261 -10.660 1.00 38.73 83 GLY A O 1
ATOM 596 N N . ASP A 1 68 ? 1.543 -6.662 -8.876 1.00 36.83 84 ASP A N 1
ATOM 597 C CA . ASP A 1 68 ? 2.805 -6.767 -9.617 1.00 37.47 84 ASP A CA 1
ATOM 598 C C . ASP A 1 68 ? 2.871 -8.117 -10.333 1.00 40.38 84 ASP A C 1
ATOM 599 O O . ASP A 1 68 ? 3.506 -8.237 -11.380 1.00 41.56 84 ASP A O 1
ATOM 604 N N . LEU A 1 69 ? 2.243 -9.134 -9.759 1.00 33.93 85 LEU A N 1
ATOM 605 C CA . LEU A 1 69 ? 2.190 -10.468 -10.370 1.00 32.62 85 LEU A CA 1
ATOM 606 C C . LEU A 1 69 ? 1.217 -10.476 -11.548 1.00 32.72 85 LEU A C 1
ATOM 607 O O . LEU A 1 69 ? 1.522 -11.034 -12.606 1.00 31.49 85 LEU A O 1
ATOM 612 N N . PHE A 1 70 ? 0.027 -9.877 -11.351 1.00 27.09 86 PHE A N 1
ATOM 613 C CA . PHE A 1 70 ? -1.037 -9.880 -12.358 1.00 25.65 86 PHE A CA 1
ATOM 614 C C . PHE A 1 70 ? -0.945 -8.744 -13.395 1.00 35.23 86 PHE A C 1
ATOM 615 O O . PHE A 1 70 ? -1.613 -8.812 -14.441 1.00 34.58 86 PHE A O 1
ATOM 623 N N . GLY A 1 71 ? -0.149 -7.720 -13.086 1.00 35.01 87 GLY A N 1
ATOM 624 C CA . GLY A 1 71 ? 0.035 -6.558 -13.958 1.00 36.36 87 GLY A CA 1
ATOM 625 C C . GLY A 1 71 ? -1.248 -5.782 -14.204 1.00 41.80 87 GLY A C 1
ATOM 626 O O . GLY A 1 71 ? -1.445 -5.211 -15.285 1.00 42.42 87 GLY A O 1
ATOM 627 N N . VAL A 1 72 ? -2.146 -5.786 -13.207 1.00 37.35 88 VAL A N 1
ATOM 628 C CA . VAL A 1 72 ? -3.437 -5.090 -13.241 1.00 36.75 88 VAL A CA 1
ATOM 629 C C . VAL A 1 72 ? -3.646 -4.361 -11.895 1.00 39.55 88 VAL A C 1
ATOM 630 O O . VAL A 1 72 ? -3.264 -4.899 -10.850 1.00 37.35 88 VAL A O 1
ATOM 634 N N . PRO A 1 73 ? -4.267 -3.159 -11.876 1.00 36.94 89 PRO A N 1
ATOM 635 C CA . PRO A 1 73 ? -4.511 -2.491 -10.585 1.00 36.71 89 PRO A CA 1
ATOM 636 C C . PRO A 1 73 ? -5.696 -3.106 -9.835 1.00 39.49 89 PRO A C 1
ATOM 637 O O . PRO A 1 73 ? -5.804 -2.970 -8.615 1.00 38.19 89 PRO A O 1
ATOM 641 N N . SER A 1 74 ? -6.598 -3.747 -10.589 1.00 35.40 90 SER A N 1
ATOM 642 C CA . SER A 1 74 ? -7.824 -4.351 -10.102 1.00 34.39 90 SER A CA 1
ATOM 643 C C . SER A 1 74 ? -8.340 -5.370 -11.094 1.00 35.90 90 SER A C 1
ATOM 644 O O . SER A 1 74 ? -7.969 -5.359 -12.272 1.00 37.34 90 SER A O 1
ATOM 647 N N . PHE A 1 75 ? -9.217 -6.236 -10.620 1.00 29.05 91 PHE A N 1
ATOM 648 C CA . PHE A 1 75 ? -9.884 -7.220 -11.430 1.00 24.69 91 PHE A CA 1
ATOM 649 C C . PHE A 1 75 ? -11.190 -7.680 -10.773 1.00 24.73 91 PHE A C 1
ATOM 650 O O . PHE A 1 75 ? -11.409 -7.471 -9.584 1.00 22.01 91 PHE A O 1
ATOM 658 N N . SER A 1 76 ? -12.058 -8.241 -11.560 1.00 21.50 92 SER A N 1
ATOM 659 C CA . SER A 1 76 ? -13.310 -8.757 -11.070 1.00 21.74 92 SER A CA 1
ATOM 660 C C . SER A 1 76 ? -13.122 -10.251 -10.913 1.00 21.42 92 SER A C 1
ATOM 661 O O . SER A 1 76 ? -12.574 -10.892 -11.805 1.00 21.77 92 SER A O 1
ATOM 664 N N . VAL A 1 77 ? -13.648 -10.820 -9.829 1.00 20.03 93 VAL A N 1
ATOM 665 C CA . VAL A 1 77 ? -13.595 -12.267 -9.610 1.00 18.39 93 VAL A CA 1
ATOM 666 C C . VAL A 1 77 ? -14.467 -12.970 -10.667 1.00 24.24 93 VAL A C 1
ATOM 667 O O . VAL A 1 77 ? -14.219 -14.137 -10.971 1.00 22.24 93 VAL A O 1
ATOM 671 N N . LYS A 1 78 ? -15.456 -12.251 -11.255 1.00 23.21 94 LYS A N 1
ATOM 672 C CA . LYS A 1 78 ? -16.346 -12.824 -12.277 1.00 24.89 94 LYS A CA 1
ATOM 673 C C . LYS A 1 78 ? -15.612 -13.184 -13.605 1.00 27.72 94 LYS A C 1
ATOM 674 O O . LYS A 1 78 ? -16.151 -13.974 -14.378 1.00 27.40 94 LYS A O 1
ATOM 680 N N . GLU A 1 79 ? -14.423 -12.592 -13.867 1.00 22.48 95 GLU A N 1
ATOM 681 C CA . GLU A 1 79 ? -13.623 -12.809 -15.112 1.00 22.38 95 GLU A CA 1
ATOM 682 C C . GLU A 1 79 ? -12.728 -14.032 -14.956 1.00 21.59 95 GLU A C 1
ATOM 683 O O . GLU A 1 79 ? -11.500 -13.886 -14.843 1.00 19.67 95 GLU A O 1
ATOM 689 N N . HIS A 1 80 ? -13.331 -15.227 -14.936 1.00 18.75 96 HIS A N 1
ATOM 690 C CA . HIS A 1 80 ? -12.645 -16.493 -14.647 1.00 18.30 96 HIS A CA 1
ATOM 691 C C . HIS A 1 80 ? -11.472 -16.762 -15.601 1.00 20.06 96 HIS A C 1
ATOM 692 O O . HIS A 1 80 ? -10.387 -17.063 -15.147 1.00 19.51 96 HIS A O 1
ATOM 699 N N . ARG A 1 81 ? -11.694 -16.618 -16.903 1.00 18.00 97 ARG A N 1
ATOM 700 C CA . ARG A 1 81 ? -10.641 -16.808 -17.895 1.00 15.45 97 ARG A CA 1
ATOM 701 C C . ARG A 1 81 ? -9.480 -15.824 -17.723 1.00 20.16 97 ARG A C 1
ATOM 702 O O . ARG A 1 81 ? -8.338 -16.260 -17.763 1.00 20.71 97 ARG A O 1
ATOM 710 N N . LYS A 1 82 ? -9.757 -14.517 -17.476 1.00 15.98 98 LYS A N 1
ATOM 711 C CA . LYS A 1 82 ? -8.701 -13.535 -17.243 1.00 18.54 98 LYS A CA 1
ATOM 712 C C . LYS A 1 82 ? -7.896 -14.002 -16.042 1.00 20.93 98 LYS A C 1
ATOM 713 O O . LYS A 1 82 ? -6.692 -13.946 -16.112 1.00 17.73 98 LYS A O 1
ATOM 719 N N . ILE A 1 83 ? -8.561 -14.470 -14.944 1.00 16.49 99 ILE A N 1
ATOM 720 C CA . ILE A 1 83 ? -7.844 -14.907 -13.732 1.00 17.11 99 ILE A CA 1
ATOM 721 C C . ILE A 1 83 ? -6.946 -16.091 -14.052 1.00 18.65 99 ILE A C 1
ATOM 722 O O . ILE A 1 83 ? -5.770 -16.074 -13.686 1.00 17.84 99 ILE A O 1
ATOM 727 N N . TYR A 1 84 ? -7.473 -17.113 -14.743 1.00 15.75 100 TYR A N 1
ATOM 728 C CA . TYR A 1 84 ? -6.673 -18.263 -15.162 1.00 15.43 100 TYR A CA 1
ATOM 729 C C . TYR A 1 84 ? -5.451 -17.864 -15.981 1.00 18.11 100 TYR A C 1
ATOM 730 O O . TYR A 1 84 ? -4.359 -18.339 -15.697 1.00 16.64 100 TYR A O 1
ATOM 739 N N . THR A 1 85 ? -5.620 -16.935 -16.931 1.00 15.66 101 THR A N 1
ATOM 740 C CA . THR A 1 85 ? -4.541 -16.405 -17.754 1.00 15.53 101 THR A CA 1
ATOM 741 C C . THR A 1 85 ? -3.484 -15.735 -16.911 1.00 18.36 101 THR A C 1
ATOM 742 O O . THR A 1 85 ? -2.308 -15.944 -17.152 1.00 18.12 101 THR A O 1
ATOM 746 N N . MET A 1 86 ? -3.901 -14.965 -15.912 1.00 15.56 102 MET A N 1
ATOM 747 C CA . MET A 1 86 ? -2.953 -14.237 -15.048 1.00 16.45 102 MET A CA 1
ATOM 748 C C . MET A 1 86 ? -2.088 -15.202 -14.228 1.00 21.05 102 MET A C 1
ATOM 749 O O . MET A 1 86 ? -0.890 -14.947 -14.071 1.00 21.52 102 MET A O 1
ATOM 754 N N . ILE A 1 87 ? -2.674 -16.357 -13.803 1.00 15.59 103 ILE A N 1
ATOM 755 C CA . ILE A 1 87 ? -1.996 -17.445 -13.091 1.00 14.11 103 ILE A CA 1
ATOM 756 C C . ILE A 1 87 ? -1.044 -18.136 -14.108 1.00 17.06 103 ILE A C 1
ATOM 757 O O . ILE A 1 87 ? 0.147 -18.259 -13.815 1.00 18.01 103 ILE A O 1
ATOM 762 N N . TYR A 1 88 ? -1.542 -18.534 -15.313 1.00 16.46 104 TYR A N 1
ATOM 763 C CA . TYR A 1 88 ? -0.672 -19.172 -16.321 1.00 16.55 104 TYR A CA 1
ATOM 764 C C . TYR A 1 88 ? 0.536 -18.325 -16.677 1.00 18.83 104 TYR A C 1
ATOM 765 O O . TYR A 1 88 ? 1.597 -18.873 -16.922 1.00 18.74 104 TYR A O 1
ATOM 774 N N . ARG A 1 89 ? 0.404 -16.995 -16.654 1.00 14.96 105 ARG A N 1
ATOM 775 C CA . ARG A 1 89 ? 1.521 -16.074 -16.939 1.00 15.49 105 ARG A CA 1
ATOM 776 C C . ARG A 1 89 ? 2.577 -16.078 -15.850 1.00 18.78 105 ARG A C 1
ATOM 777 O O . ARG A 1 89 ? 3.645 -15.508 -16.053 1.00 17.40 105 ARG A O 1
ATOM 785 N N . ASN A 1 90 ? 2.282 -16.709 -14.681 1.00 16.27 106 ASN A N 1
ATOM 786 C CA . ASN A 1 90 ? 3.214 -16.710 -13.571 1.00 16.34 106 ASN A CA 1
ATOM 787 C C . ASN A 1 90 ? 3.641 -18.088 -13.131 1.00 21.46 106 ASN A C 1
ATOM 788 O O . ASN A 1 90 ? 3.945 -18.304 -11.960 1.00 20.69 106 ASN A O 1
ATOM 793 N N . LEU A 1 91 ? 3.698 -19.025 -14.084 1.00 18.01 107 LEU A N 1
ATOM 794 C CA . LEU A 1 91 ? 4.233 -20.350 -13.875 1.00 18.67 107 LEU A CA 1
ATOM 795 C C . LEU A 1 91 ? 5.654 -20.405 -14.382 1.00 27.76 107 LEU A C 1
ATOM 796 O O . LEU A 1 91 ? 6.108 -19.480 -15.073 1.00 26.86 107 LEU A O 1
ATOM 801 N N . VAL A 1 92 ? 6.329 -21.517 -14.045 1.00 28.45 108 VAL A N 1
ATOM 802 C CA . VAL A 1 92 ? 7.673 -21.947 -14.460 1.00 35.64 108 VAL A CA 1
ATOM 803 C C . VAL A 1 92 ? 7.631 -23.429 -14.903 1.00 52.71 108 VAL A C 1
ATOM 804 O O . VAL A 1 92 ? 6.563 -24.069 -14.759 1.00 52.81 108 VAL A O 1
ATOM 809 N N . SER B 1 1 ? -7.130 -26.590 -30.714 1.00 38.49 17 SER B N 1
ATOM 810 C CA . SER B 1 1 ? -5.852 -26.231 -30.111 1.00 37.01 17 SER B CA 1
ATOM 811 C C . SER B 1 1 ? -5.829 -26.542 -28.599 1.00 39.49 17 SER B C 1
ATOM 812 O O . SER B 1 1 ? -6.880 -26.818 -28.007 1.00 41.68 17 SER B O 1
ATOM 815 N N . GLN B 1 2 ? -4.621 -26.534 -27.982 1.00 30.98 18 GLN B N 1
ATOM 816 C CA . GLN B 1 2 ? -4.385 -26.861 -26.562 1.00 28.15 18 GLN B CA 1
ATOM 817 C C . GLN B 1 2 ? -4.428 -25.642 -25.639 1.00 27.87 18 GLN B C 1
ATOM 818 O O . GLN B 1 2 ? -4.453 -25.816 -24.417 1.00 28.60 18 GLN B O 1
ATOM 824 N N . ILE B 1 3 ? -4.351 -24.429 -26.204 1.00 20.42 19 ILE B N 1
ATOM 825 C CA . ILE B 1 3 ? -4.342 -23.175 -25.451 1.00 20.48 19 ILE B CA 1
ATOM 826 C C . ILE B 1 3 ? -5.611 -22.365 -25.664 1.00 25.97 19 ILE B C 1
ATOM 827 O O . ILE B 1 3 ? -5.939 -22.097 -26.826 1.00 26.07 19 ILE B O 1
ATOM 832 N N . PRO B 1 4 ? -6.249 -21.837 -24.578 1.00 23.96 20 PRO B N 1
ATOM 833 C CA . PRO B 1 4 ? -7.395 -20.929 -24.764 1.00 24.07 20 PRO B CA 1
ATOM 834 C C . PRO B 1 4 ? -7.083 -19.804 -25.754 1.00 27.86 20 PRO B C 1
ATOM 835 O O . PRO B 1 4 ? -6.014 -19.169 -25.710 1.00 27.99 20 PRO B O 1
ATOM 839 N N . ALA B 1 5 ? -8.003 -19.589 -26.700 1.00 25.23 21 ALA B N 1
ATOM 840 C CA . ALA B 1 5 ? -7.894 -18.551 -27.733 1.00 26.66 21 ALA B CA 1
ATOM 841 C C . ALA B 1 5 ? -7.538 -17.160 -27.184 1.00 33.22 21 ALA B C 1
ATOM 842 O O . ALA B 1 5 ? -6.741 -16.442 -27.789 1.00 33.10 21 ALA B O 1
ATOM 844 N N . SER B 1 6 ? -8.105 -16.792 -26.022 1.00 32.06 22 SER B N 1
ATOM 845 C CA . SER B 1 6 ? -7.876 -15.491 -25.385 1.00 32.12 22 SER B CA 1
ATOM 846 C C . SER B 1 6 ? -6.397 -15.256 -25.043 1.00 33.66 22 SER B C 1
ATOM 847 O O . SER B 1 6 ? -5.956 -14.112 -25.077 1.00 32.02 22 SER B O 1
ATOM 850 N N . GLU B 1 7 ? -5.632 -16.336 -24.756 1.00 28.10 23 GLU B N 1
ATOM 851 C CA . GLU B 1 7 ? -4.210 -16.215 -24.397 1.00 27.68 23 GLU B CA 1
ATOM 852 C C . GLU B 1 7 ? -3.362 -15.833 -25.564 1.00 34.85 23 GLU B C 1
ATOM 853 O O . GLU B 1 7 ? -2.389 -15.091 -25.396 1.00 33.41 23 GLU B O 1
ATOM 859 N N . GLN B 1 8 ? -3.716 -16.335 -26.751 1.00 33.29 24 GLN B N 1
ATOM 860 C CA . GLN B 1 8 ? -2.946 -16.090 -27.969 1.00 34.34 24 GLN B CA 1
ATOM 861 C C . GLN B 1 8 ? -3.086 -14.643 -28.476 1.00 39.90 24 GLN B C 1
ATOM 862 O O . GLN B 1 8 ? -2.189 -14.152 -29.177 1.00 40.00 24 GLN B O 1
ATOM 868 N N . GLU B 1 9 ? -4.160 -13.925 -28.078 1.00 36.71 25 GLU B N 1
ATOM 869 C CA . GLU B 1 9 ? -4.359 -12.562 -28.581 1.00 37.68 25 GLU B CA 1
ATOM 870 C C . GLU B 1 9 ? -3.903 -11.449 -27.621 1.00 41.04 25 GLU B C 1
ATOM 871 O O . GLU B 1 9 ? -3.907 -10.274 -28.009 1.00 42.70 25 GLU B O 1
ATOM 877 N N . THR B 1 10 ? -3.494 -11.806 -26.401 1.00 35.47 26 THR B N 1
ATOM 878 C CA . THR B 1 10 ? -3.041 -10.832 -25.406 1.00 35.27 26 THR B CA 1
ATOM 879 C C . THR B 1 10 ? -1.787 -10.079 -25.878 1.00 37.44 26 THR B C 1
ATOM 880 O O . THR B 1 10 ? -0.922 -10.663 -26.544 1.00 36.40 26 THR B O 1
ATOM 884 N N . LEU B 1 11 ? -1.721 -8.782 -25.573 1.00 31.62 27 LEU B N 1
ATOM 885 C CA . LEU B 1 11 ? -0.571 -7.945 -25.914 1.00 30.60 27 LEU B CA 1
ATOM 886 C C . LEU B 1 11 ? 0.458 -8.149 -24.808 1.00 29.95 27 LEU B C 1
ATOM 887 O O . LEU B 1 11 ? 0.113 -8.044 -23.638 1.00 29.00 27 LEU B O 1
ATOM 892 N N . VAL B 1 12 ? 1.711 -8.474 -25.177 1.00 24.98 28 VAL B N 1
ATOM 893 C CA . VAL B 1 12 ? 2.772 -8.780 -24.219 1.00 23.88 28 VAL B CA 1
ATOM 894 C C . VAL B 1 12 ? 4.004 -7.952 -24.491 1.00 24.27 28 VAL B C 1
ATOM 895 O O . VAL B 1 12 ? 4.203 -7.494 -25.622 1.00 22.46 28 VAL B O 1
ATOM 899 N N . ARG B 1 13 ? 4.843 -7.782 -23.463 1.00 21.90 29 ARG B N 1
ATOM 900 C CA . ARG B 1 13 ? 6.064 -7.004 -23.612 1.00 20.23 29 ARG B CA 1
ATOM 901 C C . ARG B 1 13 ? 7.284 -7.884 -23.284 1.00 22.02 29 ARG B C 1
ATOM 902 O O . ARG B 1 13 ? 7.520 -8.207 -22.123 1.00 20.94 29 ARG B O 1
ATOM 910 N N . PRO B 1 14 ? 8.031 -8.348 -24.293 1.00 20.28 30 PRO B N 1
ATOM 911 C CA . PRO B 1 14 ? 9.188 -9.194 -24.002 1.00 19.75 30 PRO B CA 1
ATOM 912 C C . PRO B 1 14 ? 10.216 -8.491 -23.138 1.00 22.55 30 PRO B C 1
ATOM 913 O O . PRO B 1 14 ? 10.443 -7.300 -23.295 1.00 23.50 30 PRO B O 1
ATOM 917 N N . LYS B 1 15 ? 10.901 -9.276 -22.304 1.00 19.11 31 LYS B N 1
ATOM 918 C CA . LYS B 1 15 ? 12.018 -8.848 -21.496 1.00 19.79 31 LYS B CA 1
ATOM 919 C C . LYS B 1 15 ? 13.224 -8.718 -22.494 1.00 26.44 31 LYS B C 1
ATOM 920 O O . LYS B 1 15 ? 13.203 -9.276 -23.601 1.00 22.99 31 LYS B O 1
ATOM 926 N N . PRO B 1 16 ? 14.283 -7.990 -22.134 1.00 25.33 32 PRO B N 1
ATOM 927 C CA . PRO B 1 16 ? 15.383 -7.763 -23.089 1.00 24.75 32 PRO B CA 1
ATOM 928 C C . PRO B 1 16 ? 15.970 -8.955 -23.853 1.00 27.06 32 PRO B C 1
ATOM 929 O O . PRO B 1 16 ? 16.284 -8.767 -25.029 1.00 25.83 32 PRO B O 1
ATOM 933 N N . LEU B 1 17 ? 16.189 -10.137 -23.217 1.00 23.00 33 LEU B N 1
ATOM 934 C CA . LEU B 1 17 ? 16.805 -11.275 -23.923 1.00 24.68 33 LEU B CA 1
ATOM 935 C C . LEU B 1 17 ? 15.894 -11.855 -25.024 1.00 25.43 33 LEU B C 1
ATOM 936 O O . LEU B 1 17 ? 1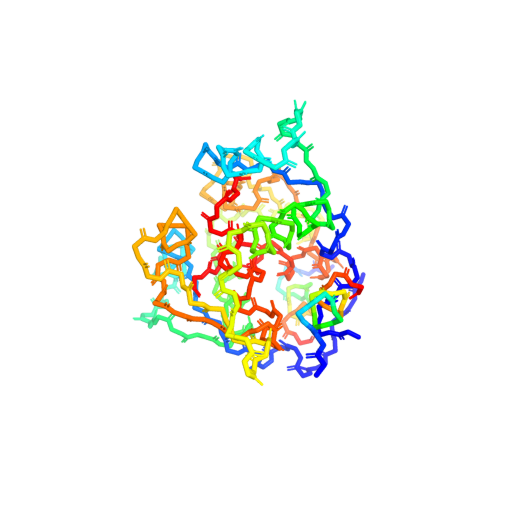6.390 -12.201 -26.107 1.00 22.68 33 LEU B O 1
ATOM 941 N N . LEU B 1 18 ? 14.586 -11.952 -24.753 1.00 20.20 34 LEU B N 1
ATOM 942 C CA . LEU B 1 18 ? 13.637 -12.390 -25.777 1.00 18.15 34 LEU B CA 1
ATOM 943 C C . LEU B 1 18 ? 13.585 -11.295 -26.848 1.00 19.55 34 LEU B C 1
ATOM 944 O O . LEU B 1 18 ? 13.499 -11.611 -28.037 1.00 18.85 34 LEU B O 1
ATOM 949 N N . LEU B 1 19 ? 13.589 -10.033 -26.447 1.00 18.45 35 LEU B N 1
ATOM 950 C CA . LEU B 1 19 ? 13.502 -8.975 -27.452 1.00 20.16 35 LEU B CA 1
ATOM 951 C C . LEU B 1 19 ? 14.696 -9.046 -28.423 1.00 26.48 35 LEU B C 1
ATOM 952 O O . LEU B 1 19 ? 14.525 -8.829 -29.617 1.00 27.03 35 LEU B O 1
ATOM 957 N N . LYS B 1 20 ? 15.888 -9.340 -27.901 1.00 23.02 36 LYS B N 1
ATOM 958 C CA . LYS B 1 20 ? 17.124 -9.471 -28.675 1.00 24.00 36 LYS B CA 1
ATOM 959 C C . LYS B 1 20 ? 16.954 -10.611 -29.699 1.00 27.15 36 LYS B C 1
ATOM 960 O O . LYS B 1 20 ? 17.269 -10.428 -30.872 1.00 26.73 36 LYS B O 1
ATOM 966 N N . LEU B 1 21 ? 16.350 -11.730 -29.289 1.00 22.29 37 LEU B N 1
ATOM 967 C CA . LEU B 1 21 ? 16.090 -12.833 -30.187 1.00 21.72 37 LEU B CA 1
ATOM 968 C C . LEU B 1 21 ? 15.099 -12.420 -31.306 1.00 23.38 37 LEU B C 1
ATOM 969 O O . LEU B 1 21 ? 15.336 -12.721 -32.480 1.00 20.95 37 LEU B O 1
ATOM 974 N N . LEU B 1 22 ? 14.009 -11.751 -30.932 1.00 19.53 38 LEU B N 1
ATOM 975 C CA . LEU B 1 22 ? 12.949 -11.367 -31.892 1.00 18.81 38 LEU B CA 1
ATOM 976 C C . LEU B 1 22 ? 13.505 -10.358 -32.916 1.00 22.23 38 LEU B C 1
ATOM 977 O O . LEU B 1 22 ? 13.252 -10.526 -34.103 1.00 21.48 38 LEU B O 1
ATOM 982 N N . LYS B 1 23 ? 14.309 -9.381 -32.461 1.00 21.18 39 LYS B N 1
ATOM 983 C CA . LYS B 1 23 ? 14.943 -8.424 -33.366 1.00 22.81 39 LYS B CA 1
ATOM 984 C C . LYS B 1 23 ? 15.891 -9.120 -34.375 1.00 26.21 39 LYS B C 1
ATOM 985 O O . LYS B 1 23 ? 15.986 -8.683 -35.527 1.00 25.77 39 LYS B O 1
ATOM 991 N N . SER B 1 24 ? 16.543 -10.219 -33.962 1.00 22.87 40 SER B N 1
ATOM 992 C CA . SER B 1 24 ? 17.449 -10.968 -34.836 1.00 23.63 40 SER B CA 1
ATOM 993 C C . SER B 1 24 ? 16.730 -11.623 -36.044 1.00 28.51 40 SER B C 1
ATOM 994 O O . SER B 1 24 ? 17.393 -11.945 -37.023 1.00 29.80 40 SER B O 1
ATOM 997 N N . VAL B 1 25 ? 15.384 -11.778 -35.985 1.00 22.05 41 VAL B N 1
ATOM 998 C CA . VAL B 1 25 ? 14.542 -12.292 -37.081 1.00 21.03 41 VAL B CA 1
ATOM 999 C C . VAL B 1 25 ? 13.580 -11.211 -37.569 1.00 22.17 41 VAL B C 1
ATOM 1000 O O . VAL B 1 25 ? 12.490 -11.480 -38.104 1.00 20.11 41 VAL B O 1
ATOM 1004 N N . GLY B 1 26 ? 13.992 -9.983 -37.354 1.00 21.07 42 GLY B N 1
ATOM 1005 C CA . GLY B 1 26 ? 13.321 -8.829 -37.925 1.00 21.67 42 GLY B CA 1
ATOM 1006 C C . GLY B 1 26 ? 12.240 -8.095 -37.178 1.00 25.34 42 GLY B C 1
ATOM 1007 O O . GLY B 1 26 ? 11.766 -7.097 -37.714 1.00 24.50 42 GLY B O 1
ATOM 1008 N N . ALA B 1 27 ? 11.840 -8.537 -35.968 1.00 21.68 43 ALA B N 1
ATOM 1009 C CA . ALA B 1 27 ? 10.808 -7.821 -35.207 1.00 23.41 43 ALA B CA 1
ATOM 1010 C C . ALA B 1 27 ? 11.359 -6.438 -34.796 1.00 29.19 43 ALA B C 1
ATOM 1011 O O . ALA B 1 27 ? 12.543 -6.336 -34.494 1.00 28.63 43 ALA B O 1
ATOM 1013 N N A GLN B 1 28 ? 10.540 -5.368 -34.816 0.58 26.26 44 GLN B N 1
ATOM 1014 N N B GLN B 1 28 ? 10.532 -5.384 -34.901 0.42 26.92 44 GLN B N 1
ATOM 1015 C CA A GLN B 1 28 ? 11.075 -4.018 -34.529 0.58 25.90 44 GLN B CA 1
ATOM 1016 C CA B GLN B 1 28 ? 10.978 -4.028 -34.585 0.42 26.96 44 GLN B CA 1
ATOM 1017 C C A GLN B 1 28 ? 10.310 -3.269 -33.417 0.58 30.49 44 GLN B C 1
ATOM 1018 C C B GLN B 1 28 ? 9.938 -3.248 -33.769 0.42 30.02 44 GLN B C 1
ATOM 1019 O O A GLN B 1 28 ? 10.589 -2.097 -33.154 0.58 29.51 44 GLN B O 1
ATOM 1020 O O B GLN B 1 28 ? 9.684 -2.064 -34.011 0.42 27.88 44 GLN B O 1
ATOM 1031 N N . LYS B 1 29 ? 9.347 -3.938 -32.788 1.00 26.53 45 LYS B N 1
ATOM 1032 C CA . LYS B 1 29 ? 8.426 -3.373 -31.802 1.00 27.35 45 LYS B CA 1
ATOM 1033 C C . LYS B 1 29 ? 8.892 -3.723 -30.387 1.00 30.78 45 LYS B C 1
ATOM 1034 O O . LYS B 1 29 ? 9.731 -4.612 -30.235 1.00 28.89 45 LYS B O 1
ATOM 1040 N N . ASP B 1 30 ? 8.262 -3.115 -29.367 1.00 30.33 46 ASP B N 1
ATOM 1041 C CA . ASP B 1 30 ? 8.481 -3.450 -27.943 1.00 31.32 46 ASP B CA 1
ATOM 1042 C C . ASP B 1 30 ? 7.282 -4.254 -27.374 1.00 29.39 46 ASP B C 1
ATOM 1043 O O . ASP B 1 30 ? 7.439 -4.945 -26.376 1.00 27.16 46 ASP B O 1
ATOM 1048 N N . THR B 1 31 ? 6.107 -4.169 -28.009 1.00 25.47 47 THR B N 1
ATOM 1049 C CA . THR B 1 31 ? 4.873 -4.839 -27.602 1.00 25.37 47 THR B CA 1
ATOM 1050 C C . THR B 1 31 ? 4.364 -5.650 -28.786 1.00 26.38 47 THR B C 1
ATOM 1051 O O . THR B 1 31 ? 4.445 -5.211 -29.939 1.00 25.65 47 THR B O 1
ATOM 1055 N N . TYR B 1 32 ? 3.883 -6.857 -28.506 1.00 21.26 48 TYR B N 1
ATOM 1056 C CA . TYR B 1 32 ? 3.418 -7.778 -29.544 1.00 21.24 48 TYR B CA 1
ATOM 1057 C C . TYR B 1 32 ? 2.231 -8.548 -29.069 1.00 25.72 48 TYR B C 1
ATOM 1058 O O . TYR B 1 32 ? 2.042 -8.697 -27.871 1.00 26.61 48 TYR B O 1
ATOM 1067 N N . THR B 1 33 ? 1.495 -9.155 -29.988 1.00 21.02 49 THR B N 1
ATOM 1068 C CA . THR B 1 33 ? 0.478 -10.104 -29.573 1.00 21.87 49 THR B CA 1
ATOM 1069 C C . THR B 1 33 ? 1.289 -11.399 -29.271 1.00 24.67 49 THR B C 1
ATOM 1070 O O . THR B 1 33 ? 2.415 -11.561 -29.787 1.00 23.40 49 THR B O 1
ATOM 1074 N N . MET B 1 34 ? 0.715 -12.327 -28.513 1.00 23.39 50 MET B N 1
ATOM 1075 C CA . MET B 1 34 ? 1.360 -13.611 -28.264 1.00 23.76 50 MET B CA 1
ATOM 1076 C C . MET B 1 34 ? 1.561 -14.385 -29.604 1.00 23.78 50 MET B C 1
ATOM 1077 O O . MET B 1 34 ? 2.609 -15.050 -29.776 1.00 20.89 50 MET B O 1
ATOM 1082 N N A LYS B 1 35 ? 0.596 -14.249 -30.560 0.49 20.07 51 LYS B N 1
ATOM 1083 N N B LYS B 1 35 ? 0.595 -14.246 -30.559 0.51 20.06 51 LYS B N 1
ATOM 1084 C CA A LYS B 1 35 ? 0.702 -14.878 -31.886 0.49 20.25 51 LYS B CA 1
ATOM 1085 C CA B LYS B 1 35 ? 0.696 -14.871 -31.888 0.51 20.27 51 LYS B CA 1
ATOM 1086 C C A LYS B 1 35 ? 1.961 -14.385 -32.609 0.49 21.71 51 LYS B C 1
ATOM 1087 C C B LYS B 1 35 ? 1.959 -14.384 -32.607 0.51 21.66 51 LYS B C 1
ATOM 1088 O O A LYS B 1 35 ? 2.650 -15.195 -33.232 0.49 19.96 51 LYS B O 1
ATOM 1089 O O B LYS B 1 35 ? 2.648 -15.197 -33.226 0.51 19.84 51 LYS B O 1
ATOM 1100 N N . GLU B 1 36 ? 2.264 -13.068 -32.522 1.00 17.81 52 GLU B N 1
ATOM 1101 C CA . GLU B 1 36 ? 3.451 -12.468 -33.179 1.00 15.46 52 GLU B CA 1
ATOM 1102 C C . GLU B 1 36 ? 4.762 -12.981 -32.517 1.00 16.17 52 GLU B C 1
ATOM 1103 O O . GLU B 1 36 ? 5.678 -13.351 -33.240 1.00 15.15 52 GLU B O 1
ATOM 1109 N N . VAL B 1 37 ? 4.836 -13.020 -31.161 1.00 15.39 53 VAL B N 1
ATOM 1110 C CA . VAL B 1 37 ? 6.020 -13.569 -30.492 1.00 15.17 53 VAL B CA 1
ATOM 1111 C C . VAL B 1 37 ? 6.223 -15.013 -31.011 1.00 16.51 53 VAL B C 1
ATOM 1112 O O . VAL B 1 37 ? 7.343 -15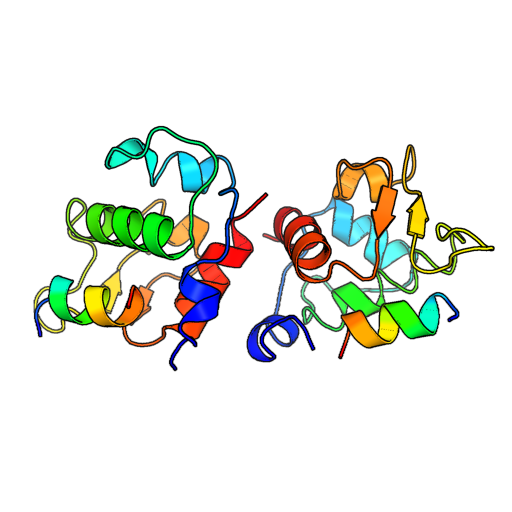.357 -31.408 1.00 14.74 53 VAL B O 1
ATOM 1116 N N . LEU B 1 38 ? 5.138 -15.829 -31.088 1.00 13.61 54 LEU B N 1
ATOM 1117 C CA . LEU B 1 38 ? 5.319 -17.189 -31.610 1.00 13.48 54 LEU B CA 1
ATOM 1118 C C . LEU B 1 38 ? 5.799 -17.221 -33.047 1.00 16.46 54 LEU B C 1
ATOM 1119 O O . LEU B 1 38 ? 6.597 -18.089 -33.405 1.00 13.95 54 LEU B O 1
ATOM 1124 N N . PHE B 1 39 ? 5.296 -16.286 -33.896 1.00 12.30 55 PHE B N 1
ATOM 1125 C CA . PHE B 1 39 ? 5.716 -16.222 -35.289 1.00 13.12 55 PHE B CA 1
ATOM 1126 C C . PHE B 1 39 ? 7.220 -15.981 -35.353 1.00 12.96 55 PHE B C 1
ATOM 1127 O O . PHE B 1 39 ? 7.920 -16.711 -36.043 1.00 14.80 55 PHE B O 1
ATOM 1135 N N . TYR B 1 40 ? 7.728 -15.000 -34.639 1.00 12.95 56 TYR B N 1
ATOM 1136 C CA . TYR B 1 40 ? 9.155 -14.724 -34.685 1.00 14.95 56 TYR B CA 1
ATOM 1137 C C . TYR B 1 40 ? 9.981 -15.826 -34.067 1.00 16.07 56 TYR B C 1
ATOM 1138 O O . TYR B 1 40 ? 11.045 -16.120 -34.573 1.00 13.61 56 TYR B O 1
ATOM 1147 N N A LEU B 1 41 ? 9.479 -16.445 -32.991 0.50 12.16 57 LEU B N 1
ATOM 1148 N N B LEU B 1 41 ? 9.497 -16.446 -32.984 0.50 12.19 57 LEU B N 1
ATOM 1149 C CA A LEU B 1 41 ? 10.169 -17.581 -32.392 0.50 12.29 57 LEU B CA 1
ATOM 1150 C CA B LEU B 1 41 ? 10.217 -17.578 -32.401 0.50 12.34 57 LEU B CA 1
ATOM 1151 C C A LEU B 1 41 ? 10.319 -18.717 -33.432 0.50 13.52 57 LEU B C 1
ATOM 1152 C C B LEU B 1 41 ? 10.323 -18.744 -33.417 0.50 13.60 57 LEU B C 1
ATOM 1153 O O A LEU B 1 41 ? 11.388 -19.306 -33.537 0.50 15.07 57 LEU B O 1
ATOM 1154 O O B LEU B 1 41 ? 11.378 -19.362 -33.515 0.50 14.84 57 LEU B O 1
ATOM 1163 N N . GLY B 1 42 ? 9.232 -19.054 -34.139 1.00 12.36 58 GLY B N 1
ATOM 1164 C CA . GLY B 1 42 ? 9.249 -20.081 -35.178 1.00 13.77 58 GLY B CA 1
ATOM 1165 C C . GLY B 1 42 ? 10.256 -19.715 -36.276 1.00 17.75 58 GLY B C 1
ATOM 1166 O O . GLY B 1 42 ? 11.036 -20.540 -36.724 1.00 15.61 58 GLY B O 1
ATOM 1167 N N . GLN B 1 43 ? 10.305 -18.445 -36.684 1.00 14.50 59 GLN B N 1
ATOM 1168 C CA . GLN B 1 43 ? 11.273 -18.019 -37.703 1.00 15.07 59 GLN B CA 1
ATOM 1169 C C . GLN B 1 43 ? 12.721 -18.156 -37.242 1.00 18.40 59 GLN B C 1
ATOM 1170 O O . GLN B 1 43 ? 13.604 -18.597 -38.006 1.00 18.88 59 GLN B O 1
ATOM 1176 N N . TYR B 1 44 ? 12.950 -17.856 -35.963 1.00 14.70 60 TYR B N 1
ATOM 1177 C CA . TYR B 1 44 ? 14.223 -17.989 -35.337 1.00 15.54 60 TYR B CA 1
ATOM 1178 C C . TYR B 1 44 ? 14.675 -19.466 -35.392 1.00 20.09 60 TYR B C 1
ATOM 1179 O O . TYR B 1 44 ? 15.769 -19.744 -35.863 1.00 18.10 60 TYR B O 1
ATOM 1188 N N . ILE B 1 45 ? 13.812 -20.413 -34.976 1.00 15.63 61 ILE B N 1
ATOM 1189 C CA . ILE B 1 45 ? 14.138 -21.833 -34.996 1.00 15.54 61 ILE B CA 1
ATOM 1190 C C . ILE B 1 45 ? 14.422 -22.325 -36.409 1.00 22.36 61 ILE B C 1
ATOM 1191 O O . ILE B 1 45 ? 15.296 -23.153 -36.600 1.00 24.18 61 ILE B O 1
ATOM 1196 N N . MET B 1 46 ? 13.681 -21.830 -37.383 1.00 21.20 62 MET B N 1
ATOM 1197 C CA . MET B 1 46 ? 13.884 -22.250 -38.776 1.00 22.99 62 MET B CA 1
ATOM 1198 C C . MET B 1 46 ? 15.175 -21.721 -39.377 1.00 32.58 62 MET B C 1
ATOM 1199 O O . MET B 1 46 ? 15.877 -22.483 -40.042 1.00 32.98 62 MET B O 1
ATOM 1204 N N A THR B 1 47 ? 15.506 -20.439 -39.135 0.13 30.61 63 THR B N 1
ATOM 1205 N N B THR B 1 47 ? 15.512 -20.462 -39.120 0.87 32.13 63 THR B N 1
ATOM 1206 C CA A THR B 1 47 ? 16.719 -19.839 -39.689 0.13 31.13 63 THR B CA 1
ATOM 1207 C CA B THR B 1 47 ? 16.714 -19.851 -39.685 0.87 33.57 63 THR B CA 1
ATOM 1208 C C A THR B 1 47 ? 17.995 -20.391 -39.027 0.13 36.92 63 THR B C 1
ATOM 1209 C C B THR B 1 47 ? 17.987 -20.411 -39.032 0.87 40.02 63 THR B C 1
ATOM 1210 O O A THR B 1 47 ? 19.035 -20.455 -39.686 0.13 36.83 63 THR B O 1
ATOM 1211 O O B THR B 1 47 ? 19.003 -20.561 -39.715 0.87 41.62 63 THR B O 1
ATOM 1218 N N . LYS B 1 48 ? 17.908 -20.814 -37.750 1.00 34.37 64 LYS B N 1
ATOM 1219 C CA . LYS B 1 48 ? 19.047 -21.401 -37.042 1.00 33.94 64 LYS B CA 1
ATOM 1220 C C . LYS B 1 48 ? 19.036 -22.931 -37.244 1.00 38.81 64 LYS B C 1
ATOM 1221 O O . LYS B 1 48 ? 20.014 -23.607 -36.915 1.00 40.47 64 LYS B O 1
ATOM 1227 N N . ARG B 1 49 ? 17.938 -23.456 -37.830 1.00 35.74 65 ARG B N 1
ATOM 1228 C CA . ARG B 1 49 ? 17.658 -24.865 -38.082 1.00 35.70 65 ARG B CA 1
ATOM 1229 C C . ARG B 1 49 ? 17.924 -25.671 -36.801 1.00 35.88 65 ARG B C 1
ATOM 1230 O O . ARG B 1 49 ? 18.758 -26.580 -36.769 1.00 36.15 65 ARG B O 1
ATOM 1238 N N . LEU B 1 50 ? 17.247 -25.246 -35.710 1.00 25.97 66 LEU B N 1
ATOM 1239 C CA . LEU B 1 50 ? 17.368 -25.823 -34.382 1.00 24.78 66 LEU B CA 1
ATOM 1240 C C . LEU B 1 50 ? 16.542 -27.068 -34.200 1.00 24.03 66 LEU B C 1
ATOM 1241 O O . LEU B 1 50 ? 16.748 -27.795 -33.224 1.00 25.47 66 LEU B O 1
ATOM 1246 N N . TYR B 1 51 ? 15.583 -27.290 -35.074 1.00 18.30 67 TYR B N 1
ATOM 1247 C CA . TYR B 1 51 ? 14.780 -28.507 -34.986 1.00 18.85 67 TYR B CA 1
ATOM 1248 C C . TYR B 1 51 ? 15.564 -29.714 -35.512 1.00 24.39 67 TYR B C 1
ATOM 1249 O O . TYR B 1 51 ? 16.461 -29.545 -36.333 1.00 26.89 67 TYR B O 1
ATOM 1258 N N . ASP B 1 52 ? 15.177 -30.910 -35.086 1.00 23.86 68 ASP B N 1
ATOM 1259 C CA . ASP B 1 52 ? 15.812 -32.154 -35.513 1.00 24.66 68 ASP B CA 1
ATOM 1260 C C . ASP B 1 52 ? 15.339 -32.398 -36.966 1.00 29.70 68 ASP B C 1
ATOM 1261 O O . ASP B 1 52 ? 14.134 -32.433 -37.216 1.00 27.35 68 ASP B O 1
ATOM 1266 N N . ALA B 1 53 ? 16.270 -32.574 -37.925 1.00 28.94 69 ALA B N 1
ATOM 1267 C CA . ALA B 1 53 ? 15.864 -32.781 -39.321 1.00 29.22 69 ALA B CA 1
ATOM 1268 C C . ALA B 1 53 ? 14.985 -34.032 -39.534 1.00 35.19 69 ALA B C 1
ATOM 1269 O O . ALA B 1 53 ? 14.114 -34.022 -40.404 1.00 35.22 69 ALA B O 1
ATOM 1271 N N . ALA B 1 54 ? 15.133 -35.049 -38.671 1.00 32.02 70 ALA B N 1
ATOM 1272 C CA . ALA B 1 54 ? 14.378 -36.298 -38.724 1.00 32.65 70 ALA B CA 1
ATOM 1273 C C . ALA B 1 54 ? 13.018 -36.281 -38.011 1.00 38.36 70 ALA B C 1
ATOM 1274 O O . ALA B 1 54 ? 12.087 -36.928 -38.488 1.00 40.05 70 ALA B O 1
ATOM 1276 N N . GLN B 1 55 ? 12.920 -35.616 -36.843 1.00 32.82 71 GLN B N 1
ATOM 1277 C CA . GLN B 1 55 ? 11.692 -35.502 -36.034 1.00 30.59 71 GLN B CA 1
ATOM 1278 C C . GLN B 1 55 ? 11.590 -34.018 -35.794 1.00 28.78 71 GLN B C 1
ATOM 1279 O O . GLN B 1 55 ? 12.135 -33.462 -34.821 1.00 27.12 71 GLN B O 1
ATOM 1285 N N . GLN B 1 56 ? 10.987 -33.351 -36.772 1.00 21.01 72 GLN B N 1
ATOM 1286 C CA . GLN B 1 56 ? 10.973 -31.905 -36.780 1.00 18.70 72 GLN B CA 1
ATOM 1287 C C . GLN B 1 56 ? 10.116 -31.269 -35.671 1.00 19.65 72 GLN B C 1
ATOM 1288 O O . GLN B 1 56 ? 10.097 -30.051 -35.628 1.00 21.15 72 GLN B O 1
ATOM 1294 N N . HIS B 1 57 ? 9.443 -32.054 -34.789 1.00 17.76 73 H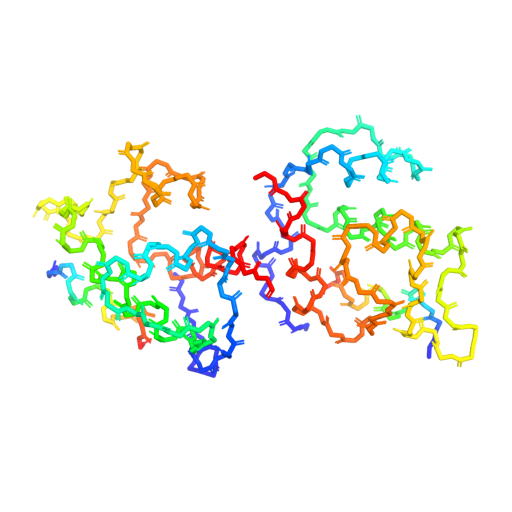IS B N 1
ATOM 1295 C CA . HIS B 1 57 ? 8.755 -31.453 -33.621 1.00 18.46 73 HIS B CA 1
ATOM 1296 C C . HIS B 1 57 ? 9.733 -31.237 -32.450 1.00 21.83 73 HIS B C 1
ATOM 1297 O O . HIS B 1 57 ? 9.369 -30.587 -31.479 1.00 19.43 73 HIS B O 1
ATOM 1304 N N . ILE B 1 58 ? 10.953 -31.793 -32.528 1.00 18.85 74 ILE B N 1
ATOM 1305 C CA . ILE B 1 58 ? 11.965 -31.653 -31.489 1.00 18.01 74 ILE B CA 1
ATOM 1306 C C . ILE B 1 58 ? 12.885 -30.519 -31.785 1.00 18.26 74 ILE B C 1
ATOM 1307 O O . ILE B 1 58 ? 13.491 -30.482 -32.865 1.00 19.15 74 ILE B O 1
ATOM 1312 N N . VAL B 1 59 ? 13.042 -29.621 -30.812 1.00 16.62 75 VAL B N 1
ATOM 1313 C CA . VAL B 1 59 ? 13.945 -28.487 -30.961 1.00 17.16 75 VAL B CA 1
ATOM 1314 C C . VAL B 1 59 ? 15.091 -28.647 -29.953 1.00 24.88 75 VAL B C 1
ATOM 1315 O O . VAL B 1 59 ? 14.854 -28.896 -28.769 1.00 23.10 75 VAL B O 1
ATOM 1319 N N . TYR B 1 60 ? 16.315 -28.528 -30.436 1.00 24.75 76 TYR B N 1
ATOM 1320 C CA . TYR B 1 60 ? 17.507 -28.617 -29.611 1.00 27.45 76 TYR B CA 1
ATOM 1321 C C . TYR B 1 60 ? 17.991 -27.211 -29.437 1.00 33.22 76 TYR B C 1
ATOM 1322 O O . TYR B 1 60 ? 18.310 -26.558 -30.424 1.00 34.12 76 TYR B O 1
ATOM 1331 N N . CYS B 1 61 ? 18.021 -26.720 -28.197 1.00 31.75 77 CYS B N 1
ATOM 1332 C CA . CYS B 1 61 ? 18.467 -25.350 -27.990 1.00 32.95 77 CYS B CA 1
ATOM 1333 C C . CYS B 1 61 ? 19.664 -25.213 -27.053 1.00 34.88 77 CYS B C 1
ATOM 1334 O O . CYS B 1 61 ? 20.054 -24.075 -26.768 1.00 32.59 77 CYS B O 1
ATOM 1337 N N . SER B 1 62 ? 20.303 -26.333 -26.657 1.00 31.13 78 SER B N 1
ATOM 1338 C CA . SER B 1 62 ? 21.493 -26.296 -25.789 1.00 30.72 78 SER B CA 1
ATOM 1339 C C . SER B 1 62 ? 22.565 -25.371 -26.377 1.00 32.82 78 SER B C 1
ATOM 1340 O O . SER B 1 62 ? 22.850 -25.439 -27.573 1.00 32.72 78 SER B O 1
ATOM 1343 N N . ASN B 1 63 ? 23.072 -24.434 -25.560 1.00 29.14 79 ASN B N 1
ATOM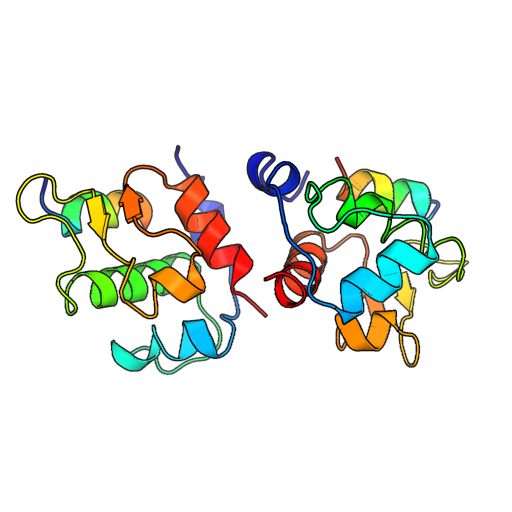 1344 C CA . ASN B 1 63 ? 24.099 -23.446 -25.944 1.00 28.91 79 ASN B CA 1
ATOM 1345 C C . ASN B 1 63 ? 23.656 -22.409 -27.001 1.00 31.16 79 ASN B C 1
ATOM 1346 O O . ASN B 1 63 ? 24.470 -21.631 -27.493 1.00 28.51 79 ASN B O 1
ATOM 1351 N N . ASP B 1 64 ? 22.365 -22.351 -27.314 1.00 30.03 80 ASP B N 1
ATOM 1352 C CA . ASP B 1 64 ? 21.878 -21.326 -28.229 1.00 29.81 80 ASP B CA 1
ATOM 1353 C C . ASP B 1 64 ? 21.229 -20.256 -27.351 1.00 33.57 80 ASP B C 1
ATOM 1354 O O . ASP B 1 64 ? 20.851 -20.558 -26.211 1.00 34.42 80 ASP B O 1
ATOM 1359 N N . LEU B 1 65 ? 21.024 -19.026 -27.894 1.00 31.54 81 LEU B N 1
ATOM 1360 C CA . LEU B 1 65 ? 20.313 -17.962 -27.191 1.00 30.58 81 LEU B CA 1
ATOM 1361 C C . LEU B 1 65 ? 18.967 -18.492 -26.692 1.00 31.72 81 LEU B C 1
ATOM 1362 O O . LEU B 1 65 ? 18.516 -18.108 -25.619 1.00 32.88 81 LEU B O 1
ATOM 1367 N N . LEU B 1 66 ? 18.362 -19.434 -27.443 1.00 27.64 82 LEU B N 1
ATOM 1368 C CA . LEU B 1 66 ? 17.076 -20.045 -27.134 1.00 27.45 82 LEU B CA 1
ATOM 1369 C C . LEU B 1 66 ? 17.132 -20.852 -25.842 1.00 31.97 82 LEU B C 1
ATOM 1370 O O . LEU B 1 66 ? 16.202 -20.786 -25.042 1.00 31.00 82 LEU B O 1
ATOM 1375 N N . GLY B 1 67 ? 18.252 -21.546 -25.631 1.00 29.18 83 GLY B N 1
ATOM 1376 C CA . GLY B 1 67 ? 18.530 -22.280 -24.402 1.00 29.17 83 GLY B CA 1
ATOM 1377 C C . GLY B 1 67 ? 18.572 -21.344 -23.198 1.00 32.09 83 GLY B C 1
ATOM 1378 O O . GLY B 1 67 ? 18.086 -21.707 -22.137 1.00 31.29 83 GLY B O 1
ATOM 1379 N N . ASP B 1 68 ? 19.122 -20.127 -23.363 1.00 31.06 84 ASP B N 1
ATOM 1380 C CA . ASP B 1 68 ? 19.158 -19.103 -22.309 1.00 31.38 84 ASP B CA 1
ATOM 1381 C C . ASP B 1 68 ? 17.722 -18.701 -21.937 1.00 36.85 84 ASP B C 1
ATOM 1382 O O . ASP B 1 68 ? 17.413 -18.619 -20.764 1.00 38.12 84 ASP B O 1
ATOM 1387 N N . LEU B 1 69 ? 16.822 -18.520 -22.923 1.00 30.12 85 LEU B N 1
ATOM 1388 C CA . LEU B 1 69 ? 15.443 -18.125 -22.626 1.00 29.04 85 LEU B CA 1
ATOM 1389 C C . LEU B 1 69 ? 14.611 -19.214 -22.013 1.00 33.10 85 LEU B C 1
ATOM 1390 O O . LEU B 1 69 ? 13.733 -18.926 -21.204 1.00 32.26 85 LEU B O 1
ATOM 1395 N N . PHE B 1 70 ? 14.841 -20.448 -22.417 1.00 30.18 86 PHE B N 1
ATOM 1396 C CA . PHE B 1 70 ? 14.007 -21.552 -21.985 1.00 30.83 86 PHE B CA 1
ATOM 1397 C C . PHE B 1 70 ? 14.565 -22.397 -20.847 1.00 37.67 86 PHE B C 1
ATOM 1398 O O . PHE B 1 70 ? 13.783 -23.048 -20.150 1.00 38.56 86 PHE B O 1
ATOM 1406 N N . GLY B 1 71 ? 15.886 -22.386 -20.671 1.00 35.35 87 GLY B N 1
ATOM 1407 C CA . GLY B 1 71 ? 16.574 -23.145 -19.630 1.00 35.30 87 GLY B CA 1
ATOM 1408 C C . GLY B 1 71 ? 16.376 -24.641 -19.753 1.00 38.89 87 GLY B C 1
ATOM 1409 O O . GLY B 1 71 ? 16.349 -25.351 -18.742 1.00 37.72 87 GLY B O 1
ATOM 1410 N N . VAL B 1 72 ? 16.205 -25.127 -20.997 1.00 35.02 88 VAL B N 1
ATOM 1411 C CA . VAL B 1 72 ? 16.011 -26.552 -21.284 1.00 33.78 88 VAL B CA 1
ATOM 1412 C C . VAL B 1 72 ? 16.963 -26.958 -22.426 1.00 37.88 88 VAL B C 1
ATOM 1413 O O . VAL B 1 72 ? 17.178 -26.149 -23.340 1.00 38.01 88 VAL B O 1
ATOM 1417 N N . PRO B 1 73 ? 17.546 -28.183 -22.418 1.00 32.76 89 PRO B N 1
ATOM 1418 C CA . PRO B 1 73 ? 18.418 -28.577 -23.537 1.00 32.19 89 PRO B CA 1
ATOM 1419 C C . PRO B 1 73 ? 17.631 -28.822 -24.840 1.00 33.84 89 PRO B C 1
ATOM 1420 O O . PRO B 1 73 ? 18.191 -28.694 -25.931 1.00 34.17 89 PRO B O 1
ATOM 1424 N N . SER B 1 74 ? 16.349 -29.203 -24.708 1.00 27.67 90 SER B N 1
ATOM 1425 C CA . SER B 1 74 ? 15.444 -29.497 -25.831 1.00 25.99 90 SER B CA 1
ATOM 1426 C C . SER B 1 74 ? 13.989 -29.420 -25.384 1.00 26.81 90 SER B C 1
ATOM 1427 O O . SER B 1 74 ? 13.687 -29.514 -24.186 1.00 26.02 90 SER B O 1
ATOM 1430 N N . PHE B 1 75 ? 13.072 -29.299 -26.362 1.00 19.16 91 PHE B N 1
ATOM 1431 C CA . PHE B 1 75 ? 11.650 -29.301 -26.088 1.00 18.31 91 PHE B CA 1
ATOM 1432 C C . PHE B 1 75 ? 10.908 -29.850 -27.274 1.00 19.16 91 PHE B C 1
ATOM 1433 O O . PHE B 1 75 ? 11.437 -29.899 -28.391 1.00 20.30 91 PHE B O 1
ATOM 1441 N N . SER B 1 76 ? 9.677 -30.257 -27.033 1.00 17.65 92 SER B N 1
ATOM 1442 C CA . SER B 1 76 ? 8.817 -30.696 -28.118 1.00 19.18 92 SER B CA 1
ATOM 1443 C C . SER B 1 76 ? 7.808 -29.595 -28.493 1.00 20.08 92 SER B C 1
ATOM 1444 O O . SER B 1 76 ? 7.081 -29.073 -27.615 1.00 20.50 92 SER B O 1
ATOM 1447 N N . VAL B 1 77 ? 7.637 -29.367 -29.795 1.00 16.67 93 VAL B N 1
ATOM 1448 C CA . VAL B 1 77 ? 6.670 -28.347 -30.316 1.00 15.69 93 VAL B CA 1
ATOM 1449 C C . VAL B 1 77 ? 5.243 -28.786 -30.013 1.00 19.20 93 VAL B C 1
ATOM 1450 O O . VAL B 1 77 ? 4.346 -27.939 -29.911 1.00 19.67 93 VAL B O 1
ATOM 1454 N N . LYS B 1 78 ? 5.044 -30.081 -29.778 1.00 19.59 94 LYS B N 1
ATOM 1455 C CA . LYS B 1 78 ? 3.708 -30.592 -29.463 1.00 21.30 94 LYS B CA 1
ATOM 1456 C C . LYS B 1 78 ? 3.181 -30.207 -28.054 1.00 24.77 94 LYS B C 1
ATOM 1457 O O . LYS B 1 78 ? 1.978 -30.298 -27.805 1.00 24.35 94 LYS B O 1
ATOM 1463 N N . GLU B 1 79 ? 4.066 -29.759 -27.165 1.00 21.04 95 GLU B N 1
ATOM 1464 C CA . GLU B 1 79 ? 3.763 -29.423 -25.766 1.00 21.55 95 GLU B CA 1
ATOM 1465 C C . GLU B 1 79 ? 3.483 -27.928 -25.681 1.00 21.38 95 GLU B C 1
ATOM 1466 O O . GLU B 1 79 ? 4.3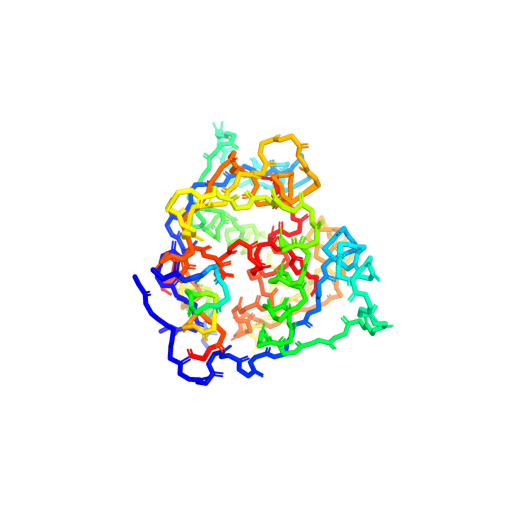63 -27.158 -25.292 1.00 22.06 95 GLU B O 1
ATOM 1472 N N . HIS B 1 80 ? 2.267 -27.500 -26.114 1.00 16.06 96 HIS B N 1
ATOM 1473 C CA . HIS B 1 80 ? 1.956 -26.061 -26.236 1.00 16.17 96 HIS B CA 1
ATOM 1474 C C . HIS B 1 80 ? 2.057 -25.292 -24.938 1.00 19.71 96 HIS B C 1
ATOM 1475 O O . HIS B 1 80 ? 2.695 -24.244 -24.904 1.00 16.20 96 HIS B O 1
ATOM 1482 N N . ARG B 1 81 ? 1.455 -25.823 -23.862 1.00 19.65 97 ARG B N 1
ATOM 1483 C CA . ARG B 1 81 ? 1.459 -25.148 -22.553 1.00 19.15 97 ARG B CA 1
ATOM 1484 C C . ARG B 1 81 ? 2.900 -24.956 -22.088 1.00 20.18 97 ARG B C 1
ATOM 1485 O O . ARG B 1 81 ? 3.221 -23.868 -21.630 1.00 18.73 97 ARG B O 1
ATOM 1493 N N . LYS B 1 82 ? 3.776 -25.989 -22.223 1.00 17.48 98 LYS B N 1
ATOM 1494 C CA . LYS B 1 82 ? 5.187 -25.872 -21.819 1.00 18.92 98 LYS B CA 1
ATOM 1495 C C . LYS B 1 82 ? 5.850 -24.701 -22.555 1.00 20.88 98 LYS B C 1
ATOM 1496 O O . LYS B 1 82 ? 6.544 -23.923 -21.930 1.00 19.01 98 LYS B O 1
ATOM 1502 N N . ILE B 1 83 ? 5.555 -24.510 -23.861 1.00 17.94 99 ILE B N 1
ATOM 1503 C CA . ILE B 1 83 ? 6.156 -23.435 -24.657 1.00 16.17 99 ILE B CA 1
ATOM 1504 C C . ILE B 1 83 ? 5.640 -22.096 -24.198 1.00 18.84 99 ILE B C 1
ATOM 1505 O O . ILE B 1 83 ? 6.412 -21.126 -24.065 1.00 18.56 99 ILE B O 1
ATOM 1510 N N . TYR B 1 84 ? 4.313 -21.998 -24.022 1.00 16.60 100 TYR B N 1
ATOM 1511 C CA . TYR B 1 84 ? 3.679 -20.784 -23.515 1.00 16.62 100 TYR B CA 1
ATOM 1512 C C . TYR B 1 84 ? 4.315 -20.430 -22.186 1.00 18.62 100 TYR B C 1
ATOM 1513 O O . TYR B 1 84 ? 4.738 -19.306 -22.020 1.00 18.85 100 TYR B O 1
ATOM 1522 N N . THR B 1 85 ? 4.460 -21.408 -21.274 1.00 17.96 101 THR B N 1
ATOM 1523 C CA . THR B 1 85 ? 5.066 -21.142 -19.955 1.00 17.44 101 THR B CA 1
ATOM 1524 C C . THR B 1 85 ? 6.497 -20.609 -20.082 1.00 18.31 101 THR B C 1
ATOM 1525 O O . THR B 1 85 ? 6.855 -19.583 -19.461 1.00 18.90 101 THR B O 1
ATOM 1529 N N . MET B 1 86 ? 7.305 -21.278 -20.941 1.00 15.21 102 MET B N 1
ATOM 1530 C CA . MET B 1 86 ? 8.717 -20.864 -21.113 1.00 17.62 102 MET B CA 1
ATOM 1531 C C . MET B 1 86 ? 8.754 -19.477 -21.718 1.00 19.87 102 MET B C 1
ATOM 1532 O O . MET B 1 86 ? 9.606 -18.684 -21.375 1.00 21.75 102 MET B O 1
ATOM 1537 N N . ILE B 1 87 ? 7.787 -19.131 -22.537 1.00 16.30 103 ILE B N 1
ATOM 1538 C CA . ILE B 1 87 ? 7.709 -17.762 -23.092 1.00 14.08 103 ILE B CA 1
ATOM 1539 C C . ILE B 1 87 ? 7.267 -16.728 -22.038 1.00 19.29 103 ILE B C 1
ATOM 1540 O O . ILE B 1 87 ? 7.806 -15.607 -21.972 1.00 15.57 103 ILE B O 1
ATOM 1545 N N . TYR B 1 88 ? 6.280 -17.088 -21.204 1.00 15.33 104 TYR B N 1
ATOM 1546 C CA . TYR B 1 88 ? 5.754 -16.184 -20.196 1.00 14.12 104 TYR B CA 1
ATOM 1547 C C . TYR B 1 88 ? 6.810 -15.723 -19.220 1.00 18.26 104 TYR B C 1
ATOM 1548 O O . TYR B 1 88 ? 6.736 -14.582 -18.755 1.00 18.13 104 TYR B O 1
ATOM 1557 N N . ARG B 1 89 ? 7.771 -16.617 -18.923 1.00 15.89 105 ARG B N 1
ATOM 1558 C CA . ARG B 1 89 ? 8.924 -16.371 -18.030 1.00 17.30 105 ARG B CA 1
ATOM 1559 C C . ARG B 1 89 ? 9.782 -15.224 -18.593 1.00 22.81 105 ARG B C 1
ATOM 1560 O O . ARG B 1 89 ? 10.554 -14.615 -17.844 1.00 25.13 105 ARG B O 1
ATOM 1568 N N . ASN B 1 90 ? 9.644 -14.921 -19.910 1.00 17.02 106 ASN B N 1
ATOM 1569 C CA . ASN B 1 90 ? 10.442 -13.904 -20.617 1.00 15.70 106 ASN B CA 1
ATOM 1570 C C . ASN B 1 90 ? 9.636 -12.669 -21.025 1.00 20.97 106 ASN B C 1
ATOM 1571 O O . ASN B 1 90 ? 10.066 -11.888 -21.888 1.00 22.66 106 ASN B O 1
ATOM 1576 N N . LEU B 1 91 ? 8.492 -12.484 -20.377 1.00 18.26 107 LEU B N 1
ATOM 1577 C CA . LEU B 1 91 ? 7.626 -11.338 -20.555 1.00 20.13 107 LEU B CA 1
ATOM 1578 C C . LEU B 1 91 ? 7.492 -10.582 -19.261 1.00 28.90 107 LEU B C 1
ATOM 1579 O O . LEU B 1 91 ? 7.460 -11.174 -18.167 1.00 28.52 107 LEU B O 1
ATOM 1584 N N . VAL B 1 92 ? 7.406 -9.262 -19.386 1.00 26.71 108 VAL B N 1
ATOM 1585 C CA . VAL B 1 92 ? 7.208 -8.350 -18.256 1.00 33.18 108 VAL B CA 1
ATOM 1586 C C . VAL B 1 92 ? 5.737 -8.467 -17.794 1.00 60.60 108 VAL B C 1
ATOM 1587 O O . VAL B 1 92 ? 4.829 -8.148 -18.596 1.00 63.08 108 VAL B O 1
ATOM 1595 N N . LEU C 2 2 ? -23.094 -11.159 -3.521 1.00 26.26 1 LEU C N 1
ATOM 1596 C CA . LEU C 2 2 ? -22.579 -12.276 -2.720 1.00 23.83 1 LEU C CA 1
ATOM 1597 C C . LEU C 2 2 ? -21.347 -11.903 -1.889 1.00 22.24 1 LEU C C 1
ATOM 1598 O O . LEU C 2 2 ? -20.712 -10.883 -2.137 1.00 21.54 1 LEU C O 1
ATOM 1603 N N . THR C 2 3 ? -20.962 -12.781 -0.955 1.00 18.35 2 THR C N 1
ATOM 1604 C CA . THR C 2 3 ? -19.693 -12.580 -0.235 1.00 17.22 2 THR C CA 1
ATOM 1605 C C . THR C 2 3 ? -18.518 -12.926 -1.205 1.00 23.82 2 THR C C 1
ATOM 1606 O O . THR C 2 3 ? -18.718 -13.704 -2.162 1.00 22.49 2 THR C O 1
ATOM 1610 N N . PHE C 2 4 ? -17.320 -12.345 -0.962 1.00 20.13 3 PHE C N 1
ATOM 1611 C CA . PHE C 2 4 ? -16.110 -12.634 -1.746 1.00 18.47 3 PHE C CA 1
ATOM 1612 C C . PHE C 2 4 ? -15.916 -14.151 -1.833 1.00 21.93 3 PHE C C 1
ATOM 1613 O O . PHE C 2 4 ? -15.718 -14.690 -2.925 1.00 19.28 3 PHE C O 1
ATOM 1621 N N . GLY C 2 5 ? -16.073 -14.847 -0.706 1.00 22.24 4 GLY C N 1
ATOM 1622 C CA . GLY C 2 5 ? -15.936 -16.300 -0.703 1.00 24.67 4 GLY C CA 1
ATOM 1623 C C . GLY C 2 5 ? -16.832 -17.019 -1.696 1.00 26.73 4 GLY C C 1
ATOM 1624 O O . GLY C 2 5 ? -16.371 -17.952 -2.359 1.00 24.90 4 GLY C O 1
ATOM 1625 N N . GLU C 2 6 ? -18.132 -16.602 -1.799 1.00 24.18 5 GLU C N 1
ATOM 1626 C CA . GLU C 2 6 ? -19.124 -17.191 -2.717 1.00 24.45 5 GLU C CA 1
ATOM 1627 C C . GLU C 2 6 ? -18.695 -16.940 -4.171 1.00 25.05 5 GLU C C 1
ATOM 1628 O O . GLU C 2 6 ? -18.739 -17.867 -4.990 1.00 25.31 5 GLU C O 1
ATOM 1634 N N . TYR C 2 7 ? -18.269 -15.709 -4.497 1.00 18.17 6 TYR C N 1
ATOM 1635 C CA . TYR C 2 7 ? -17.792 -15.430 -5.856 1.00 18.90 6 TYR C CA 1
ATOM 1636 C C . TYR C 2 7 ? -16.549 -16.253 -6.134 1.00 20.80 6 TYR C C 1
ATOM 1637 O O . TYR C 2 7 ? -16.438 -16.868 -7.191 1.00 20.28 6 TYR C O 1
ATOM 1646 N N . TRP C 2 8 ? -15.608 -16.255 -5.179 1.00 17.90 7 TRP C N 1
ATOM 1647 C CA . TRP C 2 8 ? -14.350 -16.963 -5.386 1.00 18.14 7 TRP C CA 1
ATOM 1648 C C . TRP C 2 8 ? -14.564 -18.455 -5.560 1.00 22.77 7 TRP C C 1
ATOM 1649 O O . TRP C 2 8 ? -13.922 -19.045 -6.418 1.00 19.46 7 TRP C O 1
ATOM 1660 N N . ALA C 2 9 ? -15.487 -19.044 -4.793 1.00 22.31 8 ALA C N 1
ATOM 1661 C CA . ALA C 2 9 ? -15.795 -20.474 -4.881 1.00 23.62 8 ALA C CA 1
ATOM 1662 C C . ALA C 2 9 ? -16.298 -20.856 -6.278 1.00 29.23 8 ALA C C 1
ATOM 1663 O O . ALA C 2 9 ? -15.992 -21.954 -6.744 1.00 28.63 8 ALA C O 1
ATOM 1665 N N . GLN C 2 10 ? -17.024 -19.933 -6.965 1.00 28.06 9 GLN C N 1
ATOM 1666 C CA . GLN C 2 10 ? -17.523 -20.142 -8.341 1.00 28.73 9 GLN C CA 1
ATOM 1667 C C . GLN C 2 10 ? -16.340 -20.289 -9.310 1.00 32.78 9 GLN C C 1
ATOM 1668 O O . GLN C 2 10 ? -16.356 -21.136 -10.212 1.00 32.64 9 GLN C O 1
ATOM 1674 N N . LEU C 2 11 ? -15.294 -19.478 -9.085 1.00 29.49 10 LEU C N 1
ATOM 1675 C CA . LEU C 2 11 ? -14.059 -19.456 -9.843 1.00 29.77 10 LEU C CA 1
ATOM 1676 C C . LEU C 2 11 ? -13.236 -20.731 -9.632 1.00 37.89 10 LEU C C 1
ATOM 1677 O O . LEU C 2 11 ? -12.721 -21.269 -10.600 1.00 37.07 10 LEU C O 1
ATOM 1682 N N . ALA C 2 12 ? -13.136 -21.240 -8.388 1.00 38.34 11 ALA C N 1
ATOM 1683 C CA . ALA C 2 12 ? -12.371 -22.468 -8.124 1.00 39.13 11 ALA C CA 1
ATOM 1684 C C . ALA C 2 12 ? -13.066 -23.736 -8.582 1.00 46.78 11 ALA C C 1
ATOM 1685 O O . ALA C 2 12 ? -12.391 -24.705 -8.901 1.00 47.91 11 ALA C O 1
ATOM 1687 N N . SER C 2 13 ? -14.397 -23.745 -8.582 1.00 45.50 12 SER C N 1
ATOM 1688 C CA . SER C 2 13 ? -15.229 -24.851 -9.047 1.00 50.72 12 SER C CA 1
ATOM 1689 C C . SER C 2 13 ? -16.159 -24.298 -10.143 1.00 74.74 12 SER C C 1
ATOM 1690 O O . SER C 2 13 ? -15.630 -23.839 -11.179 1.00 78.82 12 SER C O 1
ATOM 1697 N N . LEU D 2 2 ? 5.722 -34.416 -39.748 1.00 34.80 1 LEU D N 1
ATOM 1698 C CA . LEU D 2 2 ? 5.455 -33.180 -40.484 1.00 31.02 1 LEU D CA 1
ATOM 1699 C C . LEU D 2 2 ? 6.710 -32.339 -40.562 1.00 28.08 1 LEU D C 1
ATOM 1700 O O . LEU D 2 2 ? 7.720 -32.688 -39.957 1.00 26.91 1 LEU D O 1
ATOM 1705 N N . THR D 2 3 ? 6.668 -31.2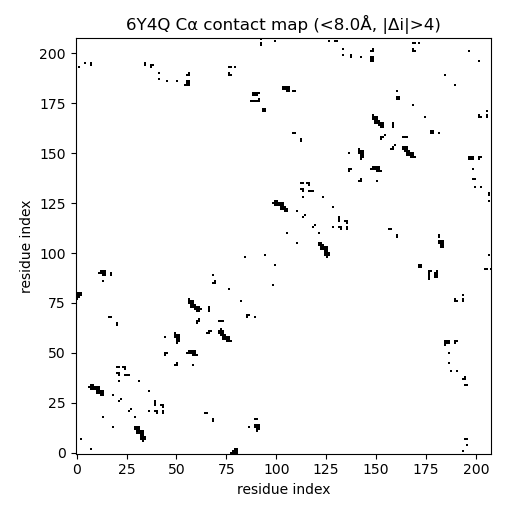07 -41.268 1.00 22.48 2 THR D N 1
ATOM 1706 C CA . THR D 2 3 ? 7.829 -30.360 -41.218 1.00 19.04 2 THR D CA 1
ATOM 1707 C C . THR D 2 3 ? 7.650 -29.515 -39.932 1.00 21.87 2 THR D C 1
ATOM 1708 O O . THR D 2 3 ? 6.541 -29.419 -39.363 1.00 20.11 2 THR D O 1
ATOM 1712 N N . PHE D 2 4 ? 8.733 -28.901 -39.518 1.00 19.11 3 PHE D N 1
ATOM 1713 C CA . PHE D 2 4 ? 8.715 -28.005 -38.376 1.00 17.56 3 PHE D CA 1
ATOM 1714 C C . PHE D 2 4 ? 7.651 -26.909 -38.530 1.00 21.65 3 PHE D C 1
ATOM 1715 O O . PHE D 2 4 ? 6.950 -26.598 -37.556 1.00 17.45 3 PHE D O 1
ATOM 1723 N N . GLY D 2 5 ? 7.597 -26.271 -39.705 1.00 20.86 4 GLY D N 1
ATOM 1724 C CA . GLY D 2 5 ? 6.626 -25.199 -39.947 1.00 21.31 4 GLY D CA 1
ATOM 1725 C C . GLY D 2 5 ? 5.202 -25.661 -39.692 1.00 21.38 4 GLY D C 1
ATOM 1726 O O . GLY D 2 5 ? 4.413 -24.925 -39.093 1.00 19.92 4 GLY D O 1
ATOM 1727 N N . GLU D 2 6 ? 4.889 -26.908 -40.064 1.00 18.05 5 GLU D N 1
ATOM 1728 C CA . GLU D 2 6 ? 3.578 -27.476 -39.787 1.00 18.63 5 GLU D CA 1
ATOM 1729 C C . GLU D 2 6 ? 3.310 -27.682 -38.288 1.00 21.98 5 GLU D C 1
ATOM 1730 O O . GLU D 2 6 ? 2.235 -27.293 -37.831 1.00 22.08 5 GLU D O 1
ATOM 1736 N N . TYR D 2 7 ? 4.263 -28.259 -37.520 1.00 18.91 6 TYR D N 1
ATOM 1737 C CA . TYR D 2 7 ? 4.102 -28.367 -36.072 1.00 16.78 6 TYR D CA 1
ATOM 1738 C C . TYR D 2 7 ? 3.992 -26.955 -35.446 1.00 20.03 6 TYR D C 1
ATOM 1739 O O . TYR D 2 7 ? 3.167 -26.716 -34.568 1.00 19.58 6 TYR D O 1
ATOM 1748 N N . TRP D 2 8 ? 4.835 -26.033 -35.907 1.00 15.55 7 TRP D N 1
ATOM 1749 C CA . TRP D 2 8 ? 4.843 -24.715 -35.319 1.00 15.67 7 TRP D CA 1
ATOM 1750 C C . TRP D 2 8 ? 3.546 -23.945 -35.583 1.00 19.85 7 TRP D C 1
ATOM 1751 O O . TRP D 2 8 ? 3.029 -23.330 -34.643 1.00 21.37 7 TRP D O 1
ATOM 1762 N N . ALA D 2 9 ? 2.978 -24.092 -36.789 1.00 18.35 8 ALA D N 1
ATOM 1763 C CA . ALA D 2 9 ? 1.700 -23.476 -37.203 1.00 19.84 8 ALA D CA 1
ATOM 1764 C C . ALA D 2 9 ? 0.568 -23.960 -36.270 1.00 27.38 8 ALA D C 1
ATOM 1765 O O . ALA D 2 9 ? -0.249 -23.151 -35.872 1.00 28.23 8 ALA D O 1
ATOM 1767 N N . GLN D 2 10 ? 0.596 -25.243 -35.846 1.00 24.41 9 GLN D N 1
ATOM 1768 C CA . GLN D 2 10 ? -0.381 -25.799 -34.898 1.00 24.80 9 GLN D CA 1
ATOM 1769 C C . GLN D 2 10 ? -0.295 -25.092 -33.555 1.00 29.72 9 GLN D C 1
ATOM 1770 O O . GLN D 2 10 ? -1.304 -24.765 -32.950 1.00 29.82 9 GLN D O 1
ATOM 1776 N N . LEU D 2 11 ? 0.929 -24.800 -33.108 1.00 26.27 10 LEU D N 1
ATOM 1777 C CA . LEU D 2 11 ? 1.155 -24.091 -31.859 1.00 26.13 10 LEU D CA 1
ATOM 1778 C C . LEU D 2 11 ? 0.621 -22.647 -31.940 1.00 31.12 10 LEU D C 1
ATOM 1779 O O . LEU D 2 11 ? 0.116 -22.103 -30.966 1.00 31.12 10 LEU D O 1
ATOM 1784 N N . ALA D 2 12 ? 0.684 -22.056 -33.119 1.00 30.33 11 ALA D N 1
ATOM 1785 C CA . ALA D 2 12 ? 0.254 -20.679 -33.315 1.00 32.85 11 ALA D CA 1
ATOM 1786 C C . ALA D 2 12 ? -1.240 -20.486 -33.432 1.00 41.24 11 ALA D C 1
ATOM 1787 O O . ALA D 2 12 ? -1.745 -19.460 -32.995 1.00 43.00 11 ALA D O 1
ATOM 1789 N N . SER D 2 13 ? -1.946 -21.447 -34.015 1.00 38.51 12 SER D N 1
ATOM 1790 C CA . SER D 2 13 ? -3.385 -21.383 -34.197 1.00 42.51 12 SER D CA 1
ATOM 1791 C C . SER D 2 13 ? -4.131 -21.818 -32.923 1.00 68.65 12 SER D C 1
ATOM 1792 O O . SER D 2 13 ? -3.587 -22.635 -32.139 1.00 70.48 12 SER D O 1
#

GO terms:
  GO:0005515 protein binding (F, IPI)
  GO:0061630 ubiquitin protein ligase activity (F, IDA)
  GO:0043161 proteasome-mediated ubiquitin-dependent protein catabolic process (P, IDA)
  GO:1901797 negative regulation of signal transduction by p53 class mediator (P, IDA)
  GO:0061630 ubiquitin protein ligase activity (F, TAS)
  GO:0043161 proteasome-mediated ubiquitin-dependent protein catabolic process (P, TAS)
  GO:1901797 negative regulation of signal transduction by p53 class mediator (P, TAS)
  GO:0000209 protein polyubiquitination (P, TAS)
  GO:0006511 ubiquitin-dependent protein catabolic process (P, IGI)
  GO:0051865 protein autoubiquitination (P, IMP)
  GO:0006511 ubiquitin-dependent protein catabolic process (P, IMP)
  GO:0008097 5S rRNA binding (F, IDA)
  GO:0005634 nucleus (C, IDA)
  GO:0005730 nucleolus (C, IDA)
  GO:0005737 cytoplasm (C, IDA)
  GO:0016874 ligase activity (F, IDA)
  GO:0043021 ribonucleoprotein complex binding (F, IDA)
  GO:0016567 protein ubiquitination (P, IDA)
  GO:0006511 ubiquitin-dependent protein catabolic process (P, IDA)
  GO:0006915 apoptotic process (P, IDA)

Organism: Homo sapiens (NCBI:txid9606)

Sequence (208 aa):
SQIPASEQETLVRRPKPLLLKLLLLKSVGAQKDTYTMKEVLFYLGQYIMTTKRRLYDDAAQQHIVYCSNDLLLGDLFGVPSFSVKEHRKIYTMIYRNLVSQIPASEQETLVRPKPLLLKLLKSVGAQQKDTYTMKKEVLFYLLGQYIMTTKRLYDAAQQHIVYCSNDLLGDLFGVPSFSVKEHRKIYTMIYRNLVLTFGEYWAQLASLTFGEYWAQLAS

Foldseek 3Di:
DDDDPVQQQDKFFFAPLLVVQLVVQPDDDGIDGNVSSVVSVVSSQVVVVQADPPQRQKGADLPHSLCVQQVHRIDGVVPVVSVVVSRVSGTD/DPDPPVQQFDKFFFAVLLVVQLVVQPDDDRIDGNVSSVVSVVSSCVVVVQADPVQRQKGAQVPHSVCVQQVDRIDGVVPPVSVVVSRVSRTD/DPPVVVVVVVVD/DDPVVVVVVVVD